Protein AF-A0A963W676-F1 (afdb_monomer)

pLDDT: mean 83.54, std 17.74, range [43.38, 98.62]

Nearest PDB structures (foldseek):
  6xb3-assembly3_E  TM=6.301E-01  e=2.350E+00  Autographa californica nucleopolyhedrovirus
  6pc1-assembly2_D  TM=2.448E-01  e=3.745E-01  Helicobacter pylori G27
  8qx8-assembly1_A  TM=2.445E-01  e=2.979E+00  Saccharomyces cerevisiae

Structure (mmCIF, N/CA/C/O backbone):
data_AF-A0A963W676-F1
#
_entry.id   AF-A0A963W676-F1
#
loop_
_atom_site.group_PDB
_atom_site.id
_atom_site.type_symbol
_atom_site.label_atom_id
_atom_site.label_alt_id
_atom_site.label_comp_id
_atom_site.label_asym_id
_atom_site.label_entity_id
_atom_site.label_seq_id
_atom_site.pdbx_PDB_ins_code
_atom_site.Cartn_x
_atom_site.Cartn_y
_atom_site.Cartn_z
_atom_site.occupancy
_atom_site.B_iso_or_equiv
_atom_site.auth_seq_id
_atom_site.auth_comp_id
_atom_site.auth_asym_id
_atom_site.auth_atom_id
_atom_site.pdbx_PDB_model_num
ATOM 1 N N . MET A 1 1 ? -57.655 22.388 -29.742 1.00 47.22 1 MET A N 1
ATOM 2 C CA . MET A 1 1 ? -57.077 21.557 -28.665 1.00 47.22 1 MET A CA 1
ATOM 3 C C . MET A 1 1 ? -55.853 22.290 -28.129 1.00 47.22 1 MET A C 1
ATOM 5 O O . MET A 1 1 ? -54.909 22.474 -28.882 1.00 47.22 1 MET A O 1
ATOM 9 N N . ARG A 1 2 ? -55.922 22.846 -26.911 1.00 43.38 2 ARG A N 1
ATOM 10 C CA . ARG A 1 2 ? -54.829 23.612 -26.283 1.00 43.38 2 ARG A CA 1
ATOM 11 C C . ARG A 1 2 ? -54.096 22.688 -25.309 1.00 43.38 2 ARG A C 1
ATOM 13 O O . ARG A 1 2 ? -54.709 22.227 -24.353 1.00 43.38 2 ARG A O 1
ATOM 20 N N . GLY A 1 3 ? -52.830 22.389 -25.597 1.00 46.56 3 GLY A N 1
ATOM 21 C CA . GLY A 1 3 ? -51.960 21.581 -24.743 1.00 46.56 3 GLY A CA 1
ATOM 22 C C . GLY A 1 3 ? -51.426 22.408 -23.577 1.00 46.56 3 GLY A C 1
ATOM 23 O O . GLY A 1 3 ? -50.815 23.455 -23.787 1.00 46.56 3 GLY A O 1
ATOM 24 N N . SER A 1 4 ? -51.706 21.946 -22.363 1.00 53.09 4 SER A N 1
ATOM 25 C CA . SER A 1 4 ? -51.153 22.467 -21.116 1.00 53.09 4 SER A CA 1
ATOM 26 C C . SER A 1 4 ? -49.757 21.875 -20.914 1.00 53.09 4 SER A C 1
ATOM 28 O O . SER A 1 4 ? -49.603 20.656 -20.916 1.00 53.09 4 SER A O 1
ATOM 30 N N . TRP A 1 5 ? -48.746 22.732 -20.773 1.00 56.47 5 TRP A N 1
ATOM 31 C CA . TRP A 1 5 ? -47.390 22.345 -20.388 1.00 56.47 5 TRP A CA 1
ATOM 32 C C . TRP A 1 5 ? -47.241 22.610 -18.890 1.00 56.47 5 TRP A C 1
ATOM 34 O O . TRP A 1 5 ? -47.119 23.759 -18.469 1.00 56.47 5 TRP A O 1
ATOM 44 N N . ALA A 1 6 ? -47.299 21.553 -18.083 1.00 54.91 6 ALA A N 1
ATOM 45 C CA . ALA A 1 6 ? -46.973 21.621 -16.666 1.00 54.91 6 ALA A CA 1
ATOM 46 C C . ALA A 1 6 ? -45.450 21.506 -16.507 1.00 54.91 6 ALA A C 1
ATOM 48 O O . ALA A 1 6 ? -44.869 20.446 -16.733 1.00 54.91 6 ALA A O 1
ATOM 49 N N . LEU A 1 7 ? -44.805 22.616 -16.150 1.00 56.31 7 LEU A N 1
ATOM 50 C CA . LEU A 1 7 ? -43.418 22.643 -15.693 1.00 56.31 7 LEU A CA 1
ATOM 51 C C . LEU A 1 7 ? -43.371 22.045 -14.282 1.00 56.31 7 LEU A C 1
ATOM 53 O O . LEU A 1 7 ? -43.906 22.629 -13.341 1.00 56.31 7 LEU A O 1
ATOM 57 N N . GLY A 1 8 ? -42.760 20.867 -14.151 1.00 46.84 8 GLY A N 1
ATOM 58 C CA . GLY A 1 8 ? -42.470 20.253 -12.859 1.00 46.84 8 GLY A CA 1
ATOM 59 C C . GLY A 1 8 ? -41.421 21.073 -12.114 1.00 46.84 8 GLY A C 1
ATOM 60 O O . GLY A 1 8 ? -40.304 21.243 -12.600 1.00 46.84 8 GLY A O 1
ATOM 61 N N . ALA A 1 9 ? -41.792 21.599 -10.949 1.00 52.62 9 ALA A N 1
ATOM 62 C CA . ALA A 1 9 ? -40.851 22.193 -10.013 1.00 52.62 9 ALA A CA 1
ATOM 63 C C . ALA A 1 9 ? -39.937 21.084 -9.471 1.00 52.62 9 ALA A C 1
ATOM 65 O O . ALA A 1 9 ? -40.415 20.085 -8.938 1.00 52.62 9 ALA A O 1
ATOM 66 N N . ALA A 1 10 ? -38.627 21.239 -9.653 1.00 55.34 10 ALA A N 1
ATOM 67 C CA . ALA A 1 10 ? -37.641 20.353 -9.058 1.00 55.34 10 ALA A CA 1
ATOM 68 C C . ALA A 1 10 ? -37.556 20.646 -7.553 1.00 55.34 10 ALA A C 1
ATOM 70 O O . ALA A 1 10 ? -37.122 21.728 -7.153 1.00 55.34 10 ALA A O 1
ATOM 71 N N . ASP A 1 11 ? -37.971 19.680 -6.734 1.00 47.91 11 ASP A N 1
ATOM 72 C CA . ASP A 1 11 ? -37.743 19.671 -5.290 1.00 47.91 11 ASP A CA 1
ATOM 73 C C . ASP A 1 11 ? -36.241 19.509 -5.018 1.00 47.91 11 ASP A C 1
ATOM 75 O O . ASP A 1 11 ? -35.702 18.405 -4.914 1.00 47.91 11 ASP A O 1
ATOM 79 N N . PHE A 1 12 ? -35.529 20.630 -4.924 1.00 54.03 12 PHE A N 1
ATOM 80 C CA . PHE A 1 12 ? -34.170 20.640 -4.400 1.00 54.03 12 PHE A CA 1
ATOM 81 C C . PHE A 1 12 ? -34.236 20.489 -2.882 1.00 54.03 12 PHE A C 1
ATOM 83 O O . PHE A 1 12 ? -34.622 21.412 -2.164 1.00 54.03 12 PHE A O 1
ATOM 90 N N . SER A 1 13 ? -33.863 19.308 -2.384 1.00 60.88 13 SER A N 1
ATOM 91 C CA . SER A 1 13 ? -33.792 19.063 -0.946 1.00 60.88 13 SER A CA 1
ATOM 92 C C . SER A 1 13 ? -32.826 20.053 -0.278 1.00 60.88 13 SER A C 1
ATOM 94 O O . SER A 1 13 ? -31.728 20.313 -0.779 1.00 60.88 13 SER A O 1
ATOM 96 N N . LEU A 1 14 ? -33.209 20.567 0.893 1.00 60.53 14 LEU A N 1
ATOM 97 C CA . LEU A 1 14 ? -32.3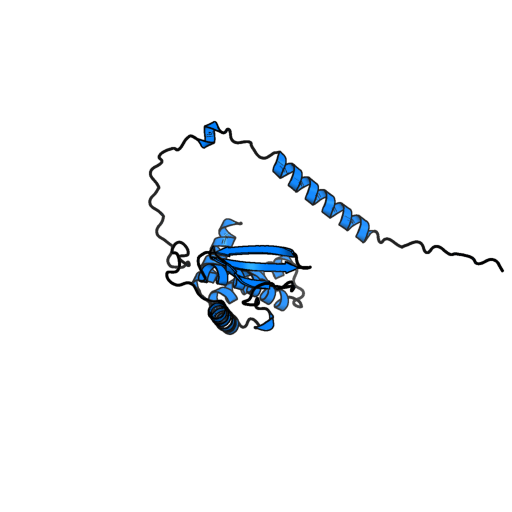68 21.422 1.745 1.00 60.53 14 LEU A CA 1
ATOM 98 C C . LEU A 1 14 ? -30.972 20.822 2.012 1.00 60.53 14 LEU A C 1
ATOM 100 O O . LEU A 1 14 ? -30.011 21.568 2.196 1.00 60.53 14 LEU A O 1
ATOM 104 N N . GLY A 1 15 ? -30.839 19.491 1.967 1.00 53.28 15 GLY A N 1
ATOM 105 C CA . GLY A 1 15 ? -29.562 18.793 2.126 1.00 53.28 15 GLY A CA 1
ATOM 106 C C . GLY A 1 15 ? -28.553 19.093 1.013 1.00 53.28 15 GLY A C 1
ATOM 107 O O . GLY A 1 15 ? -27.363 19.238 1.284 1.00 53.28 15 GLY A O 1
ATOM 108 N N . THR A 1 16 ? -29.010 19.270 -0.230 1.00 60.84 16 THR A N 1
ATOM 109 C CA . THR A 1 16 ? -28.127 19.559 -1.372 1.00 60.84 16 THR A CA 1
ATOM 110 C C . THR A 1 16 ? -27.550 20.974 -1.292 1.00 60.84 16 THR A C 1
ATOM 112 O O . THR A 1 16 ? -26.377 21.186 -1.591 1.00 60.84 16 THR A O 1
ATOM 115 N N . ILE A 1 17 ? -28.346 21.939 -0.822 1.00 61.69 17 ILE A N 1
ATOM 116 C CA . ILE A 1 17 ? -27.912 23.335 -0.654 1.00 61.69 17 ILE A CA 1
ATOM 117 C C . ILE A 1 17 ? -26.858 23.444 0.461 1.00 61.69 17 ILE A C 1
ATOM 119 O O . ILE A 1 17 ? -25.852 24.135 0.298 1.00 61.69 17 ILE A O 1
ATOM 123 N N . LEU A 1 18 ? -27.041 22.710 1.564 1.00 61.06 18 LEU A N 1
ATOM 124 C CA . LEU A 1 18 ? -26.088 22.672 2.679 1.00 61.06 18 LEU A CA 1
ATOM 125 C C . LEU A 1 18 ? -24.737 22.052 2.288 1.00 61.06 18 LEU A C 1
ATOM 127 O O . LEU A 1 18 ? -23.693 22.564 2.692 1.00 61.06 18 LEU A O 1
ATOM 131 N N . MET A 1 19 ? -24.737 21.005 1.459 1.00 56.28 19 MET A N 1
ATOM 132 C CA . MET A 1 19 ? -23.497 20.355 1.021 1.00 56.28 19 MET A CA 1
ATOM 133 C C . MET A 1 19 ? -22.654 21.259 0.104 1.00 56.28 19 MET A C 1
ATOM 135 O O . MET A 1 19 ? -21.436 21.335 0.260 1.00 56.28 19 MET A O 1
ATOM 139 N N . VAL A 1 20 ? -23.291 21.999 -0.813 1.00 61.38 20 VAL A N 1
ATOM 140 C CA . VAL A 1 20 ? -22.590 22.935 -1.714 1.00 61.38 20 VAL A CA 1
ATOM 141 C C . VAL A 1 20 ? -21.979 24.107 -0.938 1.00 61.38 20 VAL A C 1
ATOM 143 O O . VAL A 1 20 ? -20.856 24.521 -1.229 1.00 61.38 20 VAL A O 1
ATOM 146 N N . ALA A 1 21 ? -22.671 24.608 0.090 1.00 58.81 21 ALA A N 1
ATOM 147 C CA . ALA A 1 21 ? -22.154 25.681 0.937 1.00 58.81 21 ALA A CA 1
ATOM 148 C C . ALA A 1 21 ? -20.902 25.263 1.734 1.00 58.81 21 ALA A C 1
ATOM 150 O O . ALA A 1 21 ? -19.993 26.076 1.893 1.00 58.81 21 ALA A O 1
ATOM 151 N N . LEU A 1 22 ? -20.823 24.003 2.184 1.00 59.81 22 LEU A N 1
ATOM 152 C CA . LEU A 1 22 ? -19.680 23.475 2.943 1.00 59.81 22 LEU A CA 1
ATOM 153 C C . LEU A 1 22 ? -18.410 23.332 2.080 1.00 59.81 22 LEU A C 1
ATOM 155 O O . LEU A 1 22 ? -17.302 23.616 2.534 1.00 59.81 22 LEU A O 1
ATOM 159 N N . ILE A 1 23 ? -18.560 22.927 0.815 1.00 59.47 23 ILE A N 1
ATOM 160 C CA . ILE A 1 23 ? -17.429 22.770 -0.116 1.00 59.47 23 ILE A CA 1
ATOM 161 C C . ILE A 1 23 ? -16.816 24.138 -0.462 1.00 59.47 23 ILE A C 1
ATOM 163 O O . ILE A 1 23 ? -15.592 24.278 -0.530 1.00 59.47 23 ILE A O 1
ATOM 167 N N . ALA A 1 24 ? -17.647 25.172 -0.624 1.00 63.06 24 ALA A N 1
ATOM 168 C CA . ALA A 1 24 ? -17.177 26.518 -0.947 1.00 63.06 24 ALA A CA 1
ATOM 169 C C . ALA A 1 24 ? -16.352 27.158 0.189 1.00 63.06 24 ALA A C 1
ATOM 171 O O . ALA A 1 24 ? -15.349 27.826 -0.077 1.00 63.06 24 ALA A O 1
ATOM 172 N N . THR A 1 25 ? -16.724 26.937 1.454 1.00 62.16 25 THR A N 1
ATOM 173 C CA . THR A 1 25 ? -15.992 27.480 2.612 1.00 62.16 25 THR A CA 1
ATOM 174 C C . THR A 1 25 ? -14.652 26.788 2.844 1.00 62.16 25 THR A C 1
ATOM 176 O O . THR A 1 25 ? -13.671 27.476 3.131 1.00 62.16 25 THR A O 1
ATOM 179 N N . LEU A 1 26 ? -14.563 25.469 2.648 1.00 63.34 26 LEU A N 1
ATOM 180 C CA . LEU A 1 26 ? -13.288 24.744 2.748 1.00 63.34 26 LEU A CA 1
ATOM 181 C C . LEU A 1 26 ? -12.298 25.169 1.649 1.00 63.34 26 LEU A C 1
ATOM 183 O O . LEU A 1 26 ? -11.119 25.390 1.933 1.00 63.34 26 LEU A O 1
ATOM 187 N N . GLY A 1 27 ? -12.779 25.387 0.420 1.00 61.25 27 GLY A N 1
ATOM 188 C CA . GLY A 1 27 ? -11.951 25.895 -0.679 1.00 61.25 27 GLY A CA 1
ATOM 189 C C . GLY A 1 27 ? -11.403 27.306 -0.424 1.00 61.25 27 GLY A C 1
ATOM 190 O O . GLY A 1 27 ? -10.225 27.573 -0.669 1.00 61.25 27 GLY A O 1
ATOM 191 N N . ALA A 1 28 ? -12.224 28.210 0.122 1.00 65.56 28 ALA A N 1
ATOM 192 C CA . ALA A 1 28 ? -11.799 29.577 0.433 1.00 65.56 28 ALA A CA 1
ATOM 193 C C . ALA A 1 28 ? -10.740 29.633 1.551 1.00 65.56 28 ALA A C 1
ATOM 195 O O . ALA A 1 28 ? -9.821 30.454 1.485 1.00 65.56 28 ALA A O 1
ATOM 196 N N . LEU A 1 29 ? -10.829 28.742 2.545 1.00 62.59 29 LEU A N 1
ATOM 197 C CA . LEU A 1 29 ? -9.868 28.675 3.648 1.00 62.59 29 LEU A CA 1
ATOM 198 C C . LEU A 1 29 ? -8.486 28.185 3.175 1.00 62.59 29 LEU A C 1
ATOM 200 O O . LEU A 1 29 ? -7.470 28.777 3.541 1.00 62.59 29 LEU A O 1
ATOM 204 N N . ALA A 1 30 ? -8.445 27.174 2.299 1.00 61.66 30 ALA A N 1
ATOM 205 C CA . ALA A 1 30 ? -7.202 26.668 1.711 1.00 61.66 30 ALA A CA 1
ATOM 206 C C . ALA A 1 30 ? -6.501 27.728 0.840 1.00 61.66 30 ALA A C 1
ATOM 208 O O . ALA A 1 30 ? -5.295 27.943 0.960 1.00 61.66 30 ALA A O 1
ATOM 209 N N . ILE A 1 31 ? -7.262 28.462 0.017 1.00 66.12 31 ILE A N 1
ATOM 210 C CA . ILE A 1 31 ? -6.717 29.539 -0.827 1.00 66.12 31 ILE A CA 1
ATOM 211 C C . ILE A 1 31 ? -6.189 30.700 0.023 1.00 66.12 31 ILE A C 1
ATOM 213 O O . ILE A 1 31 ? -5.159 31.286 -0.316 1.00 66.12 31 ILE A O 1
ATOM 217 N N . HIS A 1 32 ? -6.866 31.042 1.124 1.00 66.56 32 HIS A N 1
ATOM 218 C CA . HIS A 1 32 ? -6.389 32.086 2.026 1.00 66.56 32 HIS A CA 1
ATOM 219 C C . HIS A 1 32 ? -5.064 31.687 2.686 1.00 66.56 32 HIS A C 1
ATOM 221 O O . HIS A 1 32 ? -4.125 32.478 2.647 1.00 66.56 32 HIS A O 1
ATOM 227 N N . TRP A 1 33 ? -4.951 30.454 3.189 1.00 63.72 33 TRP A N 1
ATOM 228 C CA . TRP A 1 33 ? -3.740 29.953 3.849 1.00 63.72 33 TRP A CA 1
ATOM 229 C C . TRP A 1 33 ? -2.525 29.890 2.906 1.00 63.72 33 TRP A C 1
ATOM 231 O O . TRP A 1 33 ? -1.426 30.293 3.282 1.00 63.72 33 TRP A O 1
ATOM 241 N N . LEU A 1 34 ? -2.728 29.514 1.635 1.00 58.66 34 LEU A N 1
ATOM 242 C CA . LEU A 1 34 ? -1.678 29.585 0.606 1.00 58.66 34 LEU A CA 1
ATOM 243 C C . LEU A 1 34 ? -1.202 31.018 0.312 1.00 58.66 34 LEU A C 1
ATOM 245 O O . LEU A 1 34 ? -0.078 31.213 -0.151 1.00 58.66 34 LEU A O 1
ATOM 249 N N . ARG A 1 35 ? -2.039 32.033 0.556 1.00 65.19 35 ARG A N 1
ATOM 250 C CA . ARG A 1 35 ? -1.725 33.438 0.257 1.00 65.19 35 ARG A CA 1
ATOM 251 C C . ARG A 1 35 ? -1.100 34.193 1.428 1.00 65.19 35 ARG A C 1
ATOM 253 O O . ARG A 1 35 ? -0.389 35.166 1.181 1.00 65.19 35 ARG A O 1
ATOM 260 N N . SER A 1 36 ? -1.372 33.777 2.663 1.00 64.00 36 SER A N 1
ATOM 261 C CA . SER A 1 36 ? -0.905 34.435 3.893 1.00 64.00 36 SER A CA 1
ATOM 262 C C . SER A 1 36 ? 0.277 33.738 4.575 1.00 64.00 36 SER A C 1
ATOM 264 O O . SER A 1 36 ? 0.727 34.198 5.625 1.00 64.00 36 SER A O 1
ATOM 266 N N . GLY A 1 37 ? 0.837 32.688 3.967 1.00 49.09 37 GLY A N 1
ATOM 267 C CA . GLY A 1 37 ? 2.080 32.076 4.430 1.00 49.09 37 GLY A CA 1
ATOM 268 C C . GLY A 1 37 ? 3.241 33.090 4.516 1.00 49.09 37 GLY A C 1
ATOM 269 O O . GLY A 1 37 ? 3.366 33.966 3.652 1.00 49.09 37 GLY A O 1
ATOM 270 N N . PRO A 1 38 ? 4.102 33.000 5.547 1.00 53.88 38 PRO A N 1
ATOM 271 C CA . PRO A 1 38 ? 5.200 33.937 5.754 1.00 53.88 38 PRO A CA 1
ATOM 272 C C . PRO A 1 38 ? 6.184 33.884 4.579 1.00 53.88 38 PRO A C 1
ATOM 274 O O . PRO A 1 38 ? 6.822 32.863 4.322 1.00 53.88 38 PRO A O 1
ATOM 277 N N . ARG A 1 39 ? 6.329 35.007 3.866 1.00 53.12 39 ARG A N 1
ATOM 278 C CA . ARG A 1 39 ? 7.384 35.189 2.863 1.00 53.12 39 ARG A CA 1
ATOM 279 C C . ARG A 1 39 ? 8.726 35.252 3.589 1.00 53.12 39 ARG A C 1
ATOM 281 O O . ARG A 1 39 ? 9.101 36.311 4.085 1.00 53.12 39 ARG A O 1
ATOM 288 N N . ARG A 1 40 ? 9.439 34.125 3.677 1.00 52.50 40 ARG A N 1
ATOM 289 C CA . ARG A 1 40 ? 10.852 34.133 4.082 1.00 52.50 40 ARG A CA 1
ATOM 290 C C . ARG A 1 40 ? 11.620 35.037 3.115 1.00 52.50 40 ARG A C 1
ATOM 292 O O . ARG A 1 40 ? 11.455 34.916 1.901 1.00 52.50 40 ARG A O 1
ATOM 299 N N . SER A 1 41 ? 12.402 35.970 3.657 1.00 57.28 41 SER A N 1
ATOM 300 C CA . SER A 1 41 ? 13.279 36.822 2.853 1.00 57.28 41 SER A CA 1
ATOM 301 C C . SER A 1 41 ? 14.269 35.946 2.085 1.00 57.28 41 SER A C 1
ATOM 303 O O . SER A 1 41 ? 14.785 34.967 2.622 1.00 57.28 41 SER A O 1
ATOM 305 N N . VAL A 1 42 ? 14.558 36.307 0.835 1.00 57.41 42 VAL A N 1
ATOM 306 C CA . VAL A 1 42 ? 15.576 35.634 0.009 1.00 57.41 42 VAL A CA 1
ATOM 307 C C . VAL A 1 42 ? 16.957 35.692 0.682 1.00 57.41 42 VAL A C 1
ATOM 309 O O . VAL A 1 42 ? 17.766 34.786 0.499 1.00 57.41 42 VAL A O 1
ATOM 312 N N . GLU A 1 43 ? 17.206 36.698 1.526 1.00 55.03 43 GLU A N 1
ATOM 313 C CA . GLU A 1 43 ? 18.446 36.834 2.303 1.00 55.03 43 GLU A CA 1
ATOM 314 C C . GLU A 1 43 ? 18.556 35.820 3.453 1.00 55.03 43 GLU A C 1
ATOM 316 O O . GLU A 1 43 ? 19.656 35.350 3.735 1.00 55.03 43 GLU A O 1
ATOM 321 N N . ASP A 1 44 ? 17.435 35.387 4.041 1.00 56.66 44 ASP A N 1
ATOM 322 C CA . ASP A 1 44 ? 17.412 34.288 5.024 1.00 56.66 44 ASP A CA 1
ATOM 323 C C . ASP A 1 44 ? 17.667 32.926 4.360 1.00 56.66 44 ASP A C 1
ATOM 325 O O . ASP A 1 44 ? 18.109 31.978 5.002 1.00 56.66 44 ASP A O 1
ATOM 329 N N . MET A 1 45 ? 17.423 32.822 3.051 1.00 53.53 45 MET A N 1
ATOM 330 C CA . MET A 1 45 ? 17.617 31.591 2.284 1.00 53.53 45 MET A CA 1
ATOM 331 C C . MET A 1 45 ? 19.079 31.373 1.853 1.00 53.53 45 MET A C 1
ATOM 333 O O . MET A 1 45 ? 19.439 30.261 1.477 1.00 53.53 45 MET A O 1
ATOM 337 N N . MET A 1 46 ? 19.926 32.411 1.913 1.00 52.88 46 MET A N 1
ATOM 338 C CA . MET A 1 46 ? 21.346 32.349 1.523 1.00 52.88 46 MET A CA 1
ATOM 339 C C . MET A 1 46 ? 22.326 32.240 2.699 1.00 52.88 46 MET A C 1
ATOM 341 O O . MET A 1 46 ? 23.527 32.073 2.477 1.00 52.88 46 MET A O 1
ATOM 345 N N . ARG A 1 47 ? 21.847 32.268 3.948 1.00 58.16 47 ARG A N 1
ATOM 346 C CA . ARG A 1 47 ? 22.679 31.960 5.115 1.00 58.16 47 ARG A CA 1
ATOM 347 C C . ARG A 1 47 ? 22.806 30.442 5.253 1.00 58.16 47 ARG A C 1
ATOM 349 O O . ARG A 1 47 ? 22.082 29.801 6.005 1.00 58.16 47 ARG A O 1
ATOM 356 N N . ILE A 1 48 ? 23.715 29.853 4.477 1.00 55.00 48 ILE A N 1
ATOM 357 C CA . ILE A 1 48 ? 24.176 28.482 4.708 1.00 55.00 48 ILE A CA 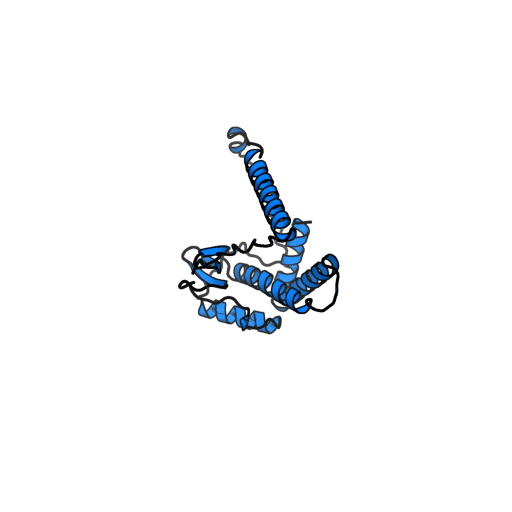1
ATOM 358 C C . ILE A 1 48 ? 25.044 28.546 5.961 1.00 55.00 48 ILE A C 1
ATOM 360 O O . ILE A 1 48 ? 26.247 28.782 5.872 1.00 55.00 48 ILE A O 1
ATOM 364 N N . ASP A 1 49 ? 24.431 28.404 7.135 1.00 55.50 49 ASP A N 1
ATOM 365 C CA . ASP A 1 49 ? 25.185 28.093 8.342 1.00 55.50 49 ASP A CA 1
ATOM 366 C C . ASP A 1 49 ? 25.896 26.754 8.092 1.00 55.50 49 ASP A C 1
ATOM 368 O O . ASP A 1 49 ? 25.223 25.742 7.864 1.00 55.50 49 ASP A O 1
ATOM 372 N N . PRO A 1 50 ? 27.241 26.692 8.123 1.00 54.31 50 PRO A N 1
ATOM 373 C CA . PRO A 1 50 ? 27.969 25.434 8.126 1.00 54.31 50 PRO A CA 1
ATOM 374 C C . PRO A 1 50 ? 27.844 24.822 9.526 1.00 54.31 50 PRO A C 1
ATOM 376 O O . PRO A 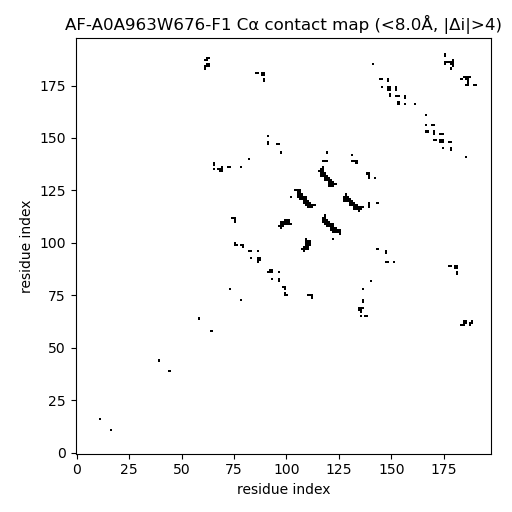1 50 ? 28.828 24.628 10.238 1.00 54.31 50 PRO A O 1
ATOM 379 N N . HIS A 1 51 ? 26.613 24.564 9.965 1.00 52.03 51 HIS A N 1
ATOM 380 C CA . HIS A 1 51 ? 26.382 23.720 11.114 1.00 52.03 51 HIS A CA 1
ATOM 381 C C . HIS A 1 51 ? 26.856 22.331 10.715 1.00 52.03 51 HIS A C 1
ATOM 383 O O . HIS A 1 51 ? 26.264 21.680 9.855 1.00 52.03 51 HIS A O 1
ATOM 389 N N . ALA A 1 52 ? 27.985 21.938 11.310 1.00 52.19 52 ALA A N 1
ATOM 390 C CA . ALA A 1 52 ? 28.504 20.585 11.312 1.00 52.19 52 ALA A CA 1
ATOM 391 C C . ALA A 1 52 ? 27.322 19.619 11.349 1.00 52.19 52 ALA A C 1
ATOM 393 O O . ALA A 1 52 ? 26.559 19.633 12.317 1.00 52.19 52 ALA A O 1
ATOM 394 N N . ALA A 1 53 ? 27.133 18.871 10.257 1.00 57.62 53 ALA A N 1
ATOM 395 C CA . ALA A 1 53 ? 26.068 17.893 10.151 1.00 57.62 53 ALA A CA 1
ATOM 396 C C . ALA A 1 53 ? 26.143 17.030 11.408 1.00 57.62 53 ALA A C 1
ATOM 398 O O . ALA A 1 53 ? 27.143 16.338 11.625 1.00 57.62 53 ALA A O 1
ATOM 399 N N . ALA A 1 54 ? 25.137 17.157 12.278 1.00 57.81 54 ALA A N 1
ATOM 400 C CA . ALA A 1 54 ? 25.030 16.292 13.435 1.00 57.81 54 ALA A CA 1
ATOM 401 C C . ALA A 1 54 ? 25.154 14.856 12.908 1.00 57.81 54 ALA A C 1
ATOM 403 O O . ALA A 1 54 ? 24.561 14.561 11.862 1.00 57.81 54 ALA A O 1
ATOM 404 N N . PRO A 1 55 ? 25.972 13.999 13.545 1.00 57.00 55 PRO A N 1
ATOM 405 C CA . PRO A 1 55 ? 26.150 12.636 13.073 1.00 57.00 55 PRO A CA 1
ATOM 406 C C . PRO A 1 55 ? 24.764 12.030 12.886 1.00 57.00 55 PRO A C 1
ATOM 408 O O . PRO A 1 55 ? 23.947 12.088 13.809 1.00 57.00 55 PRO A O 1
ATOM 411 N N . ALA A 1 56 ? 24.483 11.549 11.670 1.00 60.34 56 ALA A N 1
ATOM 412 C CA . ALA A 1 56 ? 23.201 10.948 11.343 1.00 60.34 56 ALA A CA 1
ATOM 413 C C . ALA A 1 56 ? 22.885 9.931 12.441 1.00 60.34 56 ALA A C 1
ATOM 415 O O . ALA A 1 56 ? 23.698 9.038 12.702 1.00 60.34 56 ALA A O 1
ATOM 416 N N . ALA A 1 57 ? 21.769 10.134 13.148 1.00 61.06 57 ALA A N 1
ATOM 417 C CA . ALA A 1 57 ? 21.333 9.206 14.177 1.00 61.06 57 ALA A CA 1
ATOM 418 C C . ALA A 1 57 ? 21.371 7.795 13.578 1.00 61.06 57 ALA A C 1
ATOM 420 O O . ALA A 1 57 ? 20.943 7.606 12.436 1.00 61.06 57 ALA A O 1
ATOM 421 N N . ALA A 1 58 ? 21.957 6.841 14.306 1.00 67.94 58 ALA A N 1
ATOM 422 C CA . ALA A 1 58 ? 22.087 5.474 13.822 1.00 67.94 58 ALA A CA 1
ATOM 423 C C . ALA A 1 58 ? 20.719 4.978 13.332 1.00 67.94 58 ALA A C 1
ATOM 425 O O . ALA A 1 58 ? 19.717 5.156 14.029 1.00 67.94 58 ALA A O 1
ATOM 426 N N . ALA A 1 59 ? 20.680 4.413 12.122 1.00 74.12 59 ALA A N 1
ATOM 427 C CA . ALA A 1 59 ? 19.444 3.921 11.531 1.00 74.12 59 ALA A CA 1
ATOM 428 C C . ALA A 1 59 ? 18.798 2.896 12.476 1.00 74.12 59 ALA A C 1
ATOM 430 O O . ALA A 1 59 ? 19.457 1.955 12.918 1.00 74.12 59 ALA A O 1
ATOM 431 N N . ASP A 1 60 ? 17.525 3.106 12.807 1.00 81.44 60 ASP A N 1
ATOM 432 C CA . ASP A 1 60 ? 16.745 2.186 13.632 1.00 81.44 60 ASP A CA 1
ATOM 433 C C . ASP A 1 60 ? 16.580 0.856 12.873 1.00 81.44 60 ASP A C 1
ATOM 435 O O . ASP A 1 60 ? 15.900 0.833 11.843 1.00 81.44 60 ASP A O 1
ATOM 439 N N . PRO A 1 61 ? 17.176 -0.258 13.345 1.00 83.50 61 PRO A N 1
ATOM 440 C CA . PRO A 1 61 ? 17.151 -1.529 12.623 1.00 83.50 61 PRO A CA 1
ATOM 441 C C . PRO A 1 61 ? 15.748 -2.145 12.553 1.00 83.50 61 PRO A C 1
ATOM 443 O O . PRO A 1 61 ? 15.534 -3.090 11.796 1.00 83.50 61 PRO A O 1
ATOM 446 N N . SER A 1 62 ? 14.790 -1.636 13.336 1.00 86.69 62 SER A N 1
ATOM 447 C CA . SER A 1 62 ? 13.395 -2.068 13.265 1.00 86.69 62 SER A CA 1
ATOM 448 C C . SER A 1 62 ? 12.639 -1.475 12.073 1.00 86.69 62 SER A C 1
ATOM 450 O O . SER A 1 62 ? 11.506 -1.880 11.824 1.00 86.69 62 SER A O 1
ATOM 452 N N . ARG A 1 63 ? 13.246 -0.551 11.316 1.00 86.44 63 ARG A N 1
ATOM 453 C CA . ARG A 1 63 ? 12.625 0.115 10.166 1.00 86.44 63 ARG A CA 1
ATOM 454 C C . ARG A 1 63 ? 13.292 -0.282 8.850 1.00 86.44 63 ARG A C 1
ATOM 456 O O . ARG A 1 63 ? 14.455 -0.689 8.840 1.00 86.44 63 ARG A O 1
ATOM 463 N N . PRO A 1 64 ? 12.578 -0.172 7.720 1.00 86.75 64 PRO A N 1
ATOM 464 C CA . PRO A 1 64 ? 13.194 -0.347 6.416 1.00 86.75 64 PRO A CA 1
ATOM 465 C C . PRO A 1 64 ? 14.239 0.747 6.162 1.00 86.75 64 PRO A C 1
ATOM 467 O O . PRO A 1 64 ? 13.978 1.930 6.385 1.00 86.75 64 PRO A O 1
ATOM 470 N N . ASP A 1 65 ? 15.411 0.364 5.657 1.00 89.06 65 ASP A N 1
ATOM 471 C CA . ASP A 1 65 ? 16.399 1.323 5.164 1.00 89.06 65 ASP A CA 1
ATOM 472 C C . ASP A 1 65 ? 16.117 1.644 3.690 1.00 89.06 65 ASP A C 1
ATOM 474 O O . ASP A 1 65 ? 16.633 0.995 2.782 1.00 89.06 65 ASP A O 1
ATOM 478 N N . TRP A 1 66 ? 15.276 2.651 3.450 1.00 91.06 66 TRP A N 1
ATOM 479 C CA . TRP A 1 66 ? 14.984 3.155 2.101 1.00 91.06 66 TRP A CA 1
ATOM 480 C C . TRP A 1 66 ? 15.974 4.225 1.621 1.00 91.06 66 TRP A C 1
ATOM 482 O O . TRP A 1 66 ? 15.775 4.817 0.560 1.00 91.06 66 TRP A O 1
ATOM 492 N N . SER A 1 67 ? 17.033 4.509 2.388 1.00 84.88 67 SER A N 1
ATOM 493 C CA . SER A 1 67 ? 18.069 5.459 1.961 1.00 84.88 67 SER A CA 1
ATOM 494 C C . SER A 1 67 ? 18.969 4.873 0.869 1.00 84.88 67 SER A C 1
ATOM 496 O O . SER A 1 67 ? 19.565 5.609 0.078 1.00 84.88 67 SER A O 1
ATOM 498 N N . GLN A 1 68 ? 19.037 3.542 0.796 1.00 79.44 68 GLN A N 1
ATOM 499 C CA . GLN A 1 68 ? 19.817 2.825 -0.196 1.00 79.44 68 GLN A CA 1
ATOM 500 C C . GLN A 1 68 ? 18.981 2.580 -1.448 1.00 79.44 68 GLN A C 1
ATOM 502 O O . GLN A 1 68 ? 17.906 1.986 -1.398 1.00 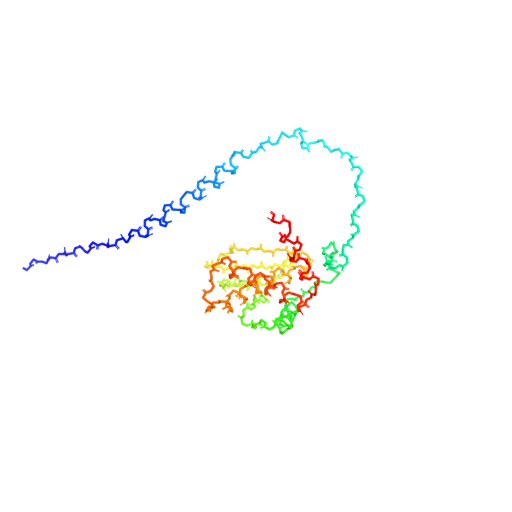79.44 68 GLN A O 1
ATOM 507 N N . ARG A 1 69 ? 19.497 3.024 -2.598 1.00 75.38 69 ARG A N 1
ATOM 508 C CA . ARG A 1 69 ? 18.912 2.654 -3.889 1.00 75.38 69 ARG A CA 1
ATOM 509 C C . ARG A 1 69 ? 19.045 1.153 -4.097 1.00 75.38 69 ARG A C 1
ATOM 511 O O . ARG A 1 69 ? 20.098 0.579 -3.819 1.00 75.38 69 ARG A O 1
ATOM 518 N N . GLU A 1 70 ? 18.002 0.545 -4.650 1.00 77.50 70 GLU A N 1
ATOM 519 C CA . GLU A 1 70 ? 18.063 -0.854 -5.051 1.00 77.50 70 GLU A CA 1
ATOM 520 C C . GLU A 1 70 ? 19.123 -1.050 -6.148 1.00 77.50 70 GLU A C 1
ATOM 522 O O . GLU A 1 70 ? 19.140 -0.303 -7.131 1.00 77.50 70 GLU A O 1
ATOM 527 N N . PRO A 1 71 ? 20.014 -2.048 -6.008 1.00 66.38 71 PRO A N 1
ATOM 528 C CA . PRO A 1 71 ? 21.053 -2.316 -6.999 1.00 66.38 71 PRO A CA 1
ATOM 529 C C . PRO A 1 71 ? 20.484 -2.921 -8.289 1.00 66.38 71 PRO A C 1
ATOM 531 O O . PRO A 1 71 ? 21.100 -2.807 -9.347 1.00 66.38 71 PRO A O 1
ATOM 534 N N . VAL A 1 72 ? 19.318 -3.566 -8.203 1.00 81.44 72 VAL A N 1
ATOM 535 C CA . VAL A 1 72 ? 18.606 -4.189 -9.319 1.00 81.44 72 VAL A CA 1
ATOM 536 C C . VAL A 1 72 ? 17.169 -3.705 -9.277 1.00 81.44 72 VAL A C 1
ATOM 538 O O . VAL A 1 72 ? 16.509 -3.824 -8.249 1.00 81.44 72 VAL A O 1
ATOM 541 N N . SER A 1 73 ? 16.693 -3.161 -10.391 1.00 86.38 73 SER A N 1
ATOM 542 C CA . SER A 1 73 ? 15.295 -2.774 -10.520 1.00 86.38 73 SER A CA 1
ATOM 543 C C . SER A 1 73 ? 14.430 -3.976 -10.882 1.00 86.38 73 SER A C 1
ATOM 545 O O . SER A 1 73 ? 14.831 -4.814 -11.690 1.00 86.38 73 SER A O 1
ATOM 547 N N . TYR A 1 74 ? 13.233 -4.033 -10.312 1.00 90.31 74 TYR A N 1
ATOM 548 C CA . TYR A 1 74 ? 12.250 -5.064 -10.602 1.00 90.31 74 TYR A CA 1
ATOM 549 C C . TYR A 1 74 ? 11.362 -4.661 -11.780 1.00 90.31 74 TYR A C 1
ATOM 551 O O . TYR A 1 74 ? 10.848 -3.547 -11.838 1.00 90.31 74 TYR A O 1
ATOM 559 N N . GLU A 1 75 ? 11.169 -5.587 -12.712 1.00 93.06 75 GLU A N 1
ATOM 560 C CA . GLU A 1 75 ? 10.194 -5.441 -13.796 1.00 93.06 75 GLU A CA 1
ATOM 561 C C . GLU A 1 75 ? 8.764 -5.700 -13.277 1.00 93.06 75 GLU A C 1
ATOM 563 O O . GLU A 1 75 ? 8.567 -6.316 -12.221 1.00 93.06 75 GLU A O 1
ATOM 568 N N . GLU A 1 76 ? 7.745 -5.285 -14.030 1.00 93.50 76 GLU A N 1
ATOM 569 C CA . GLU A 1 76 ? 6.330 -5.316 -13.629 1.00 93.50 76 GLU A CA 1
ATOM 570 C C . GLU A 1 76 ? 5.856 -6.722 -13.244 1.00 93.50 76 GLU A C 1
ATOM 572 O O . GLU A 1 76 ? 5.146 -6.900 -12.253 1.00 93.50 76 GLU A O 1
ATOM 577 N N . ALA A 1 77 ? 6.298 -7.751 -13.974 1.00 95.50 77 ALA A N 1
ATOM 578 C CA . ALA A 1 77 ? 5.967 -9.141 -13.663 1.00 95.50 77 ALA A CA 1
ATOM 579 C C . ALA A 1 77 ? 6.483 -9.565 -12.276 1.00 95.50 77 ALA A C 1
ATOM 581 O O . ALA A 1 77 ? 5.811 -10.323 -11.568 1.00 95.50 77 ALA A O 1
ATOM 582 N N . HIS A 1 78 ? 7.651 -9.057 -11.872 1.00 95.19 78 HIS A N 1
ATOM 583 C CA . HIS A 1 78 ? 8.226 -9.332 -10.561 1.00 95.19 78 HIS A CA 1
ATOM 584 C C . HIS A 1 78 ? 7.480 -8.568 -9.463 1.00 95.19 78 HIS A C 1
ATOM 586 O O . HIS A 1 78 ? 7.086 -9.178 -8.471 1.00 95.19 78 HIS A O 1
ATOM 592 N N . LEU A 1 79 ? 7.182 -7.281 -9.675 1.00 95.31 79 LEU A N 1
ATOM 593 C CA . LEU A 1 79 ? 6.351 -6.495 -8.752 1.00 95.31 79 LEU A CA 1
ATOM 594 C C . LEU A 1 79 ? 4.971 -7.137 -8.558 1.00 95.31 79 LEU A C 1
ATOM 596 O O . LEU A 1 79 ? 4.497 -7.273 -7.433 1.00 95.31 79 LEU A O 1
ATOM 600 N N . SER A 1 80 ? 4.351 -7.611 -9.640 1.00 97.50 80 SER A N 1
ATOM 601 C CA . SER A 1 80 ? 3.083 -8.345 -9.607 1.00 97.50 80 SER A CA 1
ATOM 602 C C . SER A 1 80 ? 3.168 -9.610 -8.748 1.00 97.50 80 SER A C 1
ATOM 604 O O . SER A 1 80 ? 2.271 -9.885 -7.951 1.00 97.50 80 SER A O 1
ATOM 606 N N . ALA A 1 81 ? 4.253 -10.381 -8.882 1.00 98.00 81 ALA A N 1
ATOM 607 C CA . ALA A 1 81 ? 4.474 -11.581 -8.082 1.00 98.00 81 ALA A CA 1
ATOM 608 C C . ALA A 1 81 ? 4.673 -11.257 -6.594 1.00 98.00 81 ALA A C 1
ATOM 610 O O . ALA A 1 81 ? 4.051 -11.907 -5.755 1.00 98.00 81 ALA A O 1
ATOM 611 N N . MET A 1 82 ? 5.464 -10.226 -6.275 1.00 97.62 82 MET A N 1
ATOM 612 C CA . MET A 1 82 ? 5.649 -9.751 -4.899 1.00 97.62 82 MET A CA 1
ATOM 613 C C . MET A 1 82 ? 4.327 -9.286 -4.282 1.00 97.62 82 MET A C 1
ATOM 615 O O . MET A 1 82 ? 3.999 -9.685 -3.168 1.00 97.62 82 MET A O 1
ATOM 619 N N . MET A 1 83 ? 3.524 -8.505 -5.014 1.00 98.38 83 MET A N 1
ATOM 620 C CA . MET A 1 83 ? 2.213 -8.065 -4.533 1.00 98.38 83 MET A CA 1
ATOM 621 C C . MET A 1 83 ? 1.287 -9.251 -4.244 1.00 98.38 83 MET A C 1
ATOM 623 O O . MET A 1 83 ? 0.643 -9.273 -3.200 1.00 98.38 83 MET A O 1
ATOM 627 N N . ARG A 1 84 ? 1.231 -10.268 -5.111 1.00 98.62 84 ARG A N 1
ATOM 628 C CA . ARG A 1 84 ? 0.418 -11.466 -4.837 1.00 98.62 84 ARG A CA 1
ATOM 629 C C . ARG A 1 84 ? 0.879 -12.212 -3.586 1.00 98.62 84 ARG A C 1
ATOM 631 O O . ARG A 1 84 ? 0.041 -12.598 -2.775 1.00 98.62 84 ARG A O 1
ATOM 638 N N . ASP A 1 85 ? 2.187 -12.391 -3.417 1.00 98.50 85 ASP A N 1
ATOM 639 C CA . ASP A 1 85 ? 2.756 -13.051 -2.237 1.00 98.50 85 ASP A CA 1
ATOM 640 C C . ASP A 1 85 ? 2.427 -12.284 -0.946 1.00 98.50 85 ASP A C 1
ATOM 642 O O . ASP A 1 85 ? 1.907 -12.852 0.014 1.00 98.50 85 ASP A O 1
ATOM 646 N N . TYR A 1 86 ? 2.631 -10.967 -0.938 1.00 98.50 86 TYR A N 1
ATOM 647 C CA . TYR A 1 86 ? 2.336 -10.119 0.220 1.00 98.50 86 TYR A CA 1
ATOM 648 C C . TYR A 1 86 ? 0.842 -10.089 0.552 1.00 98.50 86 TYR A C 1
ATOM 650 O O . TYR A 1 86 ? 0.461 -10.196 1.720 1.00 98.50 86 TYR A O 1
ATOM 658 N N . ALA A 1 87 ? -0.017 -10.027 -0.465 1.00 98.44 87 ALA A N 1
ATOM 659 C CA . ALA A 1 87 ? -1.460 -10.111 -0.282 1.00 98.44 87 ALA A CA 1
ATOM 660 C C . ALA A 1 87 ? -1.873 -11.445 0.349 1.00 98.44 87 ALA A C 1
ATOM 662 O O . ALA A 1 87 ? -2.661 -11.454 1.295 1.00 98.44 87 ALA A O 1
ATOM 663 N N . ALA A 1 88 ? -1.288 -12.558 -0.108 1.00 98.50 88 ALA A N 1
ATOM 664 C CA . ALA A 1 88 ? -1.539 -13.878 0.456 1.00 98.50 88 ALA A CA 1
ATOM 665 C C . ALA A 1 88 ? -1.119 -13.968 1.934 1.00 98.50 88 ALA A C 1
ATOM 667 O O . ALA A 1 88 ? -1.890 -14.478 2.747 1.00 98.50 88 ALA A O 1
ATOM 668 N N . ARG A 1 89 ? 0.047 -13.420 2.310 1.00 98.50 89 ARG A N 1
ATOM 669 C CA . ARG A 1 89 ? 0.515 -13.376 3.713 1.00 98.50 89 ARG A CA 1
ATOM 670 C C . ARG A 1 89 ? -0.418 -12.578 4.624 1.00 98.50 89 ARG A C 1
ATOM 672 O O . ARG A 1 89 ? -0.672 -12.990 5.753 1.00 98.50 89 ARG A O 1
ATOM 679 N N . ALA A 1 90 ? -0.935 -11.453 4.135 1.00 97.88 90 ALA A N 1
ATOM 680 C CA . ALA A 1 90 ? -1.842 -10.590 4.889 1.00 97.88 90 ALA A CA 1
ATOM 681 C C . ALA A 1 90 ? -3.315 -11.037 4.833 1.00 97.88 90 ALA A C 1
ATOM 683 O O . ALA A 1 90 ? -4.142 -10.490 5.555 1.00 97.88 90 ALA A O 1
ATOM 684 N N . GLY A 1 91 ? -3.675 -12.002 3.981 1.00 97.94 91 GLY A N 1
ATOM 685 C CA . GLY A 1 91 ? -5.075 -12.370 3.742 1.00 97.94 91 GLY A CA 1
ATOM 686 C C . GLY A 1 91 ? -5.870 -11.318 2.955 1.00 97.94 91 GLY A C 1
ATOM 687 O O . GLY A 1 91 ? -7.101 -11.312 2.997 1.00 97.94 91 GLY A O 1
ATOM 688 N N . ILE A 1 92 ? -5.189 -10.431 2.223 1.00 98.12 92 ILE A N 1
ATOM 689 C CA . ILE A 1 92 ? -5.820 -9.410 1.383 1.00 98.12 92 ILE A CA 1
ATOM 690 C C . ILE A 1 92 ? -6.223 -10.051 0.040 1.00 98.12 92 ILE A C 1
ATOM 692 O O . ILE A 1 92 ? -5.388 -10.680 -0.611 1.00 98.12 92 ILE A O 1
ATOM 696 N N . PRO A 1 93 ? -7.480 -9.899 -0.423 1.00 97.44 93 PRO A N 1
ATOM 697 C CA . PRO A 1 93 ? -7.918 -10.485 -1.688 1.00 97.44 93 PRO A CA 1
ATOM 698 C C . PRO A 1 93 ? -7.148 -9.939 -2.898 1.00 97.44 93 PRO A C 1
ATOM 700 O O . PRO A 1 93 ? -7.086 -8.731 -3.102 1.00 97.44 93 PRO A O 1
ATOM 703 N N . GLU A 1 94 ? -6.675 -10.815 -3.784 1.00 96.88 94 GLU A N 1
ATOM 704 C CA . GLU A 1 94 ? -5.913 -10.403 -4.976 1.00 96.88 94 GLU A CA 1
ATOM 705 C C . GLU A 1 94 ? -6.673 -9.407 -5.870 1.00 96.88 94 GLU A C 1
ATOM 707 O O . GLU A 1 94 ? -6.089 -8.478 -6.417 1.00 96.88 94 GLU A O 1
ATOM 712 N N . ARG A 1 95 ? -8.004 -9.536 -5.956 1.00 95.69 95 ARG A N 1
ATOM 713 C CA . ARG A 1 95 ? -8.868 -8.650 -6.758 1.00 95.69 95 ARG A CA 1
ATOM 714 C C . ARG A 1 95 ? -8.819 -7.169 -6.363 1.00 95.69 95 ARG A C 1
ATOM 716 O O . ARG A 1 95 ? -9.337 -6.348 -7.113 1.00 95.69 95 ARG A O 1
ATOM 723 N N . VAL A 1 96 ? -8.301 -6.837 -5.175 1.00 95.25 96 VAL A N 1
ATOM 724 C CA . VAL A 1 96 ? -8.156 -5.441 -4.728 1.00 95.25 96 VAL A CA 1
ATOM 725 C C . VAL A 1 96 ? -6.754 -4.885 -4.970 1.00 95.25 96 VAL A C 1
ATOM 727 O O . VAL A 1 96 ? -6.519 -3.713 -4.686 1.00 95.25 96 VAL A O 1
ATOM 730 N N . LEU A 1 97 ? -5.820 -5.698 -5.470 1.00 97.69 97 LEU A N 1
ATOM 731 C CA . LEU A 1 97 ? -4.467 -5.243 -5.759 1.00 97.69 97 LEU A CA 1
ATOM 732 C C . LEU A 1 97 ? -4.438 -4.322 -6.986 1.00 97.69 97 LEU A C 1
ATOM 734 O O . LEU A 1 97 ? -5.228 -4.506 -7.917 1.00 97.69 97 LEU A O 1
ATOM 738 N N . PRO A 1 98 ? -3.508 -3.351 -7.019 1.00 97.56 98 PRO A N 1
ATOM 739 C CA . PRO A 1 98 ? -3.220 -2.602 -8.232 1.00 97.56 98 PRO A CA 1
ATOM 740 C C . PRO A 1 98 ? -2.786 -3.524 -9.377 1.00 97.56 98 PRO A C 1
ATOM 742 O O . PRO A 1 98 ? -2.147 -4.558 -9.163 1.00 97.56 98 PRO A O 1
ATOM 745 N N . LYS A 1 99 ? -3.086 -3.118 -10.610 1.00 96.94 99 LYS A N 1
ATOM 746 C CA . LYS A 1 99 ? -2.564 -3.780 -11.809 1.00 96.94 99 LYS A CA 1
ATOM 747 C C . LYS A 1 99 ? -1.097 -3.403 -11.990 1.00 96.94 99 LYS A C 1
ATOM 749 O O . LYS A 1 99 ? -0.761 -2.227 -11.920 1.00 96.94 99 LYS A O 1
ATOM 754 N N . ALA A 1 100 ? -0.240 -4.387 -12.237 1.00 95.31 100 ALA A N 1
ATOM 755 C CA . ALA A 1 100 ? 1.166 -4.148 -12.545 1.00 95.31 100 ALA A CA 1
ATOM 756 C C . ALA A 1 100 ? 1.345 -3.892 -14.054 1.00 95.31 100 ALA A C 1
ATOM 758 O O . ALA A 1 100 ? 1.796 -4.782 -14.771 1.00 95.31 100 ALA A O 1
ATOM 759 N N . ASP A 1 101 ? 0.867 -2.747 -14.541 1.00 92.19 101 ASP A N 1
ATOM 760 C CA . ASP A 1 101 ? 0.888 -2.365 -15.958 1.00 92.19 101 ASP A CA 1
ATOM 761 C C . ASP A 1 101 ? 0.689 -0.846 -16.110 1.00 92.19 101 ASP A C 1
ATOM 763 O O . ASP A 1 101 ? 0.322 -0.156 -15.152 1.00 92.19 101 ASP A O 1
ATOM 767 N N . LEU A 1 102 ? 0.894 -0.327 -17.319 1.00 90.06 102 LEU A N 1
ATOM 768 C CA . LEU A 1 102 ? 0.582 1.053 -17.660 1.00 90.06 102 LEU A CA 1
ATOM 769 C C . LEU A 1 102 ? -0.941 1.298 -17.704 1.00 90.06 102 LEU A C 1
ATOM 771 O O . LEU A 1 102 ? -1.718 0.438 -18.131 1.00 90.06 102 LEU A O 1
ATOM 775 N N . PRO A 1 103 ? -1.390 2.499 -17.306 1.00 86.69 103 PRO A N 1
ATOM 776 C CA . PRO A 1 103 ? -2.785 2.908 -17.405 1.00 86.69 103 PRO A CA 1
ATOM 777 C C . PRO A 1 103 ? -3.136 3.234 -18.868 1.00 86.69 103 PRO A C 1
ATOM 779 O O . PRO A 1 103 ? -3.036 4.377 -19.308 1.00 86.69 103 PRO A O 1
ATOM 782 N N . ASP A 1 104 ? -3.554 2.232 -19.644 1.00 89.88 104 ASP A N 1
ATOM 783 C CA . ASP A 1 104 ? -3.989 2.381 -21.048 1.00 89.88 104 ASP A CA 1
ATOM 784 C C . ASP A 1 104 ? -5.411 2.981 -21.152 1.00 89.88 104 ASP A C 1
ATOM 786 O O . ASP A 1 104 ? -6.354 2.371 -21.653 1.00 89.88 104 ASP A O 1
ATOM 790 N N . GLY A 1 105 ? -5.609 4.155 -20.541 1.00 88.00 105 GLY A N 1
ATOM 791 C CA . GLY A 1 105 ? -6.903 4.849 -20.464 1.00 88.00 105 GLY A CA 1
ATOM 792 C C . GLY A 1 105 ? -7.938 4.203 -19.533 1.00 88.00 105 GLY A C 1
ATOM 793 O O . GLY A 1 105 ? -9.078 4.663 -19.478 1.00 88.00 105 GLY A O 1
ATOM 794 N N . ALA A 1 106 ? -7.562 3.149 -18.805 1.00 93.06 106 ALA A N 1
ATOM 795 C CA . ALA A 1 106 ? -8.430 2.455 -17.863 1.00 93.06 106 ALA A CA 1
ATOM 796 C C . ALA A 1 106 ? -8.422 3.106 -16.472 1.00 93.06 106 ALA A C 1
ATOM 798 O O . ALA A 1 106 ? -7.379 3.526 -15.972 1.00 93.06 106 ALA A O 1
ATOM 799 N N . ASP A 1 107 ? -9.581 3.098 -15.819 1.00 96.12 107 ASP A N 1
ATOM 800 C CA . ASP A 1 107 ? -9.704 3.518 -14.426 1.00 96.12 107 ASP A CA 1
ATOM 801 C C . ASP A 1 107 ? -9.165 2.448 -13.467 1.00 96.12 107 ASP A C 1
ATOM 803 O O . ASP A 1 107 ? -9.200 1.238 -13.740 1.00 96.12 107 ASP A O 1
ATOM 807 N N . GLY A 1 108 ? -8.703 2.905 -12.306 1.00 95.94 108 GLY A N 1
ATOM 808 C CA . GLY A 1 108 ? -8.255 2.059 -11.211 1.00 95.94 108 GLY A CA 1
ATOM 809 C C . GLY A 1 108 ? -6.857 2.402 -10.724 1.00 95.94 108 GLY A C 1
ATOM 810 O O . GLY A 1 108 ? -6.382 3.527 -10.844 1.00 95.94 108 GLY A O 1
ATOM 811 N N . ASN A 1 109 ? -6.216 1.409 -10.118 1.00 97.62 109 ASN A N 1
ATOM 812 C CA . ASN A 1 109 ? -4.927 1.563 -9.465 1.00 97.62 109 ASN A CA 1
ATOM 813 C C . ASN A 1 109 ? -3.865 0.765 -10.203 1.00 97.62 109 ASN A C 1
ATOM 815 O O . ASN A 1 109 ? -4.082 -0.408 -10.522 1.00 97.62 109 ASN A O 1
ATOM 819 N N . PHE A 1 110 ? -2.724 1.401 -10.432 1.00 98.00 110 PHE A N 1
ATOM 820 C CA . PHE A 1 110 ? -1.658 0.879 -11.271 1.00 98.00 110 PHE A CA 1
ATOM 821 C C . PHE A 1 110 ? -0.315 1.000 -10.571 1.00 98.00 110 PHE A C 1
ATOM 823 O O . PHE A 1 110 ? -0.045 1.987 -9.889 1.00 98.00 110 PHE A O 1
ATOM 830 N N . VAL A 1 111 ? 0.516 -0.015 -10.762 1.00 97.69 111 VAL A N 1
ATOM 831 C CA . VAL A 1 111 ? 1.924 -0.029 -10.395 1.00 97.69 111 VAL A CA 1
ATOM 832 C C . VAL A 1 111 ? 2.719 -0.283 -11.664 1.00 97.69 111 VAL A C 1
ATOM 834 O O . VAL A 1 111 ? 2.500 -1.283 -12.338 1.00 97.69 111 VAL A O 1
ATOM 837 N N . PHE A 1 112 ? 3.640 0.604 -12.000 1.00 95.56 112 PHE A N 1
ATOM 838 C CA . PHE A 1 112 ? 4.484 0.458 -13.183 1.00 95.56 112 PHE A CA 1
ATOM 839 C C . PHE A 1 112 ? 5.832 1.124 -12.948 1.00 95.56 112 PHE A C 1
ATOM 841 O O . PHE A 1 112 ? 6.034 1.822 -11.949 1.00 95.56 112 PHE A O 1
ATOM 848 N N . ARG A 1 113 ? 6.769 0.899 -13.864 1.00 94.44 113 ARG A N 1
ATOM 849 C CA . ARG A 1 113 ? 8.071 1.547 -13.832 1.00 94.44 113 ARG A CA 1
ATOM 850 C C . ARG A 1 113 ? 8.163 2.625 -14.903 1.00 94.44 113 ARG A C 1
ATOM 852 O O . ARG A 1 113 ? 7.735 2.440 -16.039 1.00 94.44 113 ARG A O 1
ATOM 859 N N . ASP A 1 114 ? 8.760 3.751 -14.542 1.00 92.12 114 ASP A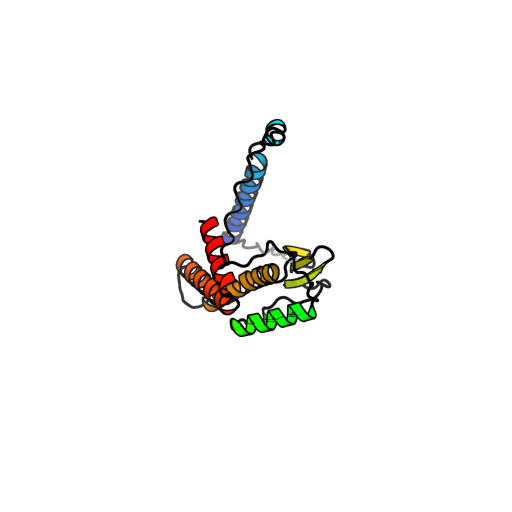 N 1
ATOM 860 C CA . ASP A 1 114 ? 9.126 4.805 -15.477 1.00 92.12 114 ASP A CA 1
ATOM 861 C C . ASP A 1 114 ? 10.652 5.031 -15.487 1.00 92.12 114 ASP A C 1
ATOM 863 O O . ASP A 1 114 ? 11.439 4.257 -14.934 1.00 92.12 114 ASP A O 1
ATOM 867 N N . LYS A 1 115 ? 11.105 6.097 -16.157 1.00 90.38 115 LYS A N 1
ATOM 868 C CA . LYS A 1 115 ? 12.538 6.427 -16.249 1.00 90.38 115 LYS A CA 1
ATOM 869 C C . LYS A 1 115 ? 13.161 6.912 -14.930 1.00 90.38 115 LYS A C 1
ATOM 871 O O . LYS A 1 115 ? 14.383 7.033 -14.866 1.00 90.38 115 LYS A O 1
ATOM 876 N N . PHE A 1 116 ? 12.357 7.239 -13.922 1.00 89.00 116 PHE A N 1
ATOM 877 C CA . PHE A 1 116 ? 12.791 7.780 -12.635 1.00 89.00 116 PHE A CA 1
ATOM 878 C C . PHE A 1 116 ? 12.662 6.775 -11.488 1.00 89.00 116 PHE A C 1
ATOM 880 O O . PHE A 1 116 ? 13.403 6.886 -10.510 1.00 89.00 116 PHE A O 1
ATOM 887 N N . GLY A 1 117 ? 11.785 5.783 -11.612 1.00 93.75 117 GLY A N 1
ATOM 888 C CA . GLY A 1 117 ? 11.637 4.726 -10.626 1.00 93.75 117 GLY A CA 1
ATOM 889 C C . GLY A 1 117 ? 10.316 3.990 -10.766 1.00 93.75 117 GLY A C 1
ATOM 890 O O . GLY A 1 117 ? 9.788 3.802 -11.859 1.00 93.75 117 GLY A O 1
ATOM 891 N N . TYR A 1 118 ? 9.804 3.546 -9.631 1.00 96.25 118 TYR A N 1
ATOM 892 C CA . TYR A 1 118 ? 8.516 2.897 -9.528 1.00 96.25 118 TYR A CA 1
ATOM 893 C C . TYR A 1 118 ? 7.425 3.918 -9.238 1.00 96.25 118 TYR A C 1
ATOM 895 O O . TYR A 1 118 ? 7.615 4.836 -8.435 1.00 96.25 118 TYR A O 1
ATOM 903 N N . VAL A 1 119 ? 6.269 3.714 -9.854 1.00 97.25 119 VAL A N 1
ATOM 904 C CA . VAL A 1 119 ? 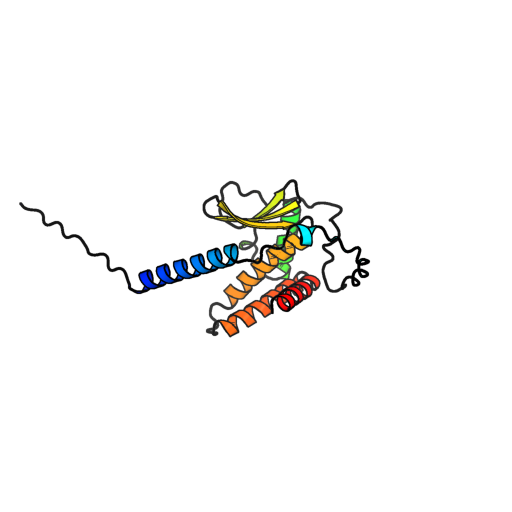5.107 4.588 -9.746 1.00 97.25 119 VAL A CA 1
ATOM 905 C C . VAL A 1 119 ? 3.920 3.770 -9.268 1.00 97.25 119 VAL A C 1
ATOM 907 O O . VAL A 1 119 ? 3.638 2.700 -9.800 1.00 97.25 119 VAL A O 1
ATOM 910 N N . TYR A 1 120 ? 3.222 4.287 -8.263 1.00 98.25 120 TYR A N 1
ATOM 911 C CA . TYR A 1 120 ? 1.916 3.827 -7.821 1.00 98.25 120 TYR A CA 1
ATOM 912 C C . TYR A 1 120 ? 0.920 4.962 -8.055 1.00 98.25 120 TYR A C 1
ATOM 914 O O . TYR A 1 120 ? 1.048 6.028 -7.456 1.00 98.25 120 TYR A O 1
ATOM 922 N N . ALA A 1 121 ? -0.043 4.758 -8.950 1.00 97.25 121 ALA A N 1
ATOM 923 C CA . ALA A 1 121 ? -0.955 5.812 -9.379 1.00 97.25 121 ALA A CA 1
ATOM 924 C C . ALA A 1 121 ? -2.412 5.351 -9.421 1.00 97.25 121 ALA A C 1
ATOM 926 O O . ALA A 1 121 ? -2.714 4.185 -9.697 1.00 97.25 121 ALA A O 1
ATOM 927 N N . THR A 1 122 ? -3.311 6.310 -9.219 1.00 97.12 122 THR A N 1
ATOM 928 C CA . THR A 1 122 ? -4.760 6.139 -9.356 1.00 97.12 122 THR A CA 1
ATOM 929 C C . THR A 1 122 ? -5.263 6.946 -10.544 1.00 97.12 122 THR A C 1
ATOM 931 O O . THR A 1 122 ? -4.906 8.115 -10.705 1.00 97.12 122 THR A O 1
ATOM 934 N N . TRP A 1 123 ? -6.094 6.315 -11.371 1.00 97.25 123 TRP A N 1
ATOM 935 C CA . TRP A 1 123 ? -6.696 6.893 -12.568 1.00 97.25 123 TRP A CA 1
ATOM 936 C C . TRP A 1 123 ? -8.219 6.845 -12.480 1.00 97.25 123 TRP A C 1
ATOM 938 O O . TRP A 1 123 ? -8.794 5.798 -12.178 1.00 97.25 123 TRP A O 1
ATOM 948 N N . GLU A 1 124 ? -8.857 7.982 -12.755 1.00 96.19 124 GLU A N 1
ATOM 949 C CA . GLU A 1 124 ? -10.312 8.145 -12.759 1.00 96.19 124 GLU A CA 1
ATOM 950 C C . GLU A 1 124 ? -10.739 9.030 -13.936 1.00 96.19 124 GLU A C 1
ATOM 952 O O . GLU A 1 124 ? -10.248 10.152 -14.106 1.00 96.19 124 GLU A O 1
ATOM 957 N N . GLY A 1 125 ? -11.646 8.535 -14.780 1.00 93.88 125 GLY A N 1
ATOM 958 C CA . GLY A 1 125 ? -12.102 9.249 -15.972 1.00 93.88 125 GLY A CA 1
ATOM 959 C C . GLY A 1 125 ? -10.964 9.586 -16.941 1.00 93.88 125 GLY A C 1
ATOM 960 O O . GLY A 1 125 ? -10.967 10.663 -17.542 1.00 93.88 125 GLY A O 1
ATOM 961 N N . GLY A 1 126 ? -9.958 8.710 -17.044 1.00 93.19 126 GLY A N 1
ATOM 962 C CA . GLY A 1 126 ? -8.773 8.931 -17.879 1.00 93.19 126 GLY A CA 1
ATOM 963 C C . GLY A 1 126 ? -7.826 10.028 -17.374 1.00 93.19 126 GLY A C 1
ATOM 964 O O . GLY A 1 126 ? -6.986 10.509 -18.135 1.00 93.19 126 GLY A O 1
ATOM 965 N N . ARG A 1 127 ? -7.953 10.457 -16.111 1.00 94.19 127 ARG A N 1
ATOM 966 C CA . ARG A 1 127 ? -7.051 11.426 -15.476 1.00 94.19 127 ARG A CA 1
ATOM 967 C C . ARG A 1 127 ? -6.399 10.805 -14.252 1.00 94.19 127 ARG A C 1
ATOM 969 O O . ARG A 1 127 ? -7.069 10.179 -13.437 1.00 94.19 127 ARG A O 1
ATOM 976 N N . GLN A 1 128 ? -5.103 11.041 -14.098 1.00 95.12 128 GLN A N 1
ATOM 977 C CA . GLN A 1 128 ? -4.391 10.682 -12.881 1.00 95.12 128 GLN A CA 1
ATOM 978 C C . GLN A 1 128 ? -4.850 11.578 -11.724 1.00 95.12 128 GLN A C 1
ATOM 980 O O . GLN A 1 128 ? -4.786 12.807 -11.825 1.00 95.12 128 GLN A O 1
ATOM 985 N N . THR A 1 129 ? -5.320 10.969 -10.638 1.00 95.94 129 THR A N 1
ATOM 986 C CA . THR A 1 129 ? -5.822 11.675 -9.449 1.00 95.94 129 THR A CA 1
ATOM 987 C C . THR A 1 129 ? -4.846 11.619 -8.283 1.00 95.94 129 THR A C 1
ATOM 989 O O . THR A 1 129 ? -4.798 12.553 -7.484 1.00 95.94 129 THR A O 1
ATOM 992 N N . GLN A 1 130 ? -4.046 10.555 -8.197 1.00 95.25 130 GLN A N 1
ATOM 993 C CA . GLN A 1 130 ? -3.039 10.358 -7.157 1.00 95.25 130 GLN A CA 1
ATOM 994 C C . GLN A 1 130 ? -1.795 9.700 -7.749 1.00 95.25 130 GLN A C 1
ATOM 996 O O . GLN A 1 130 ? -1.897 8.878 -8.662 1.00 95.25 130 GLN A O 1
ATOM 1001 N N . GLU A 1 131 ? -0.628 10.063 -7.222 1.00 96.38 131 GLU A N 1
ATOM 1002 C CA . GLU A 1 131 ? 0.663 9.504 -7.617 1.00 96.38 131 GLU A CA 1
ATOM 1003 C C . GLU A 1 131 ? 1.578 9.401 -6.402 1.00 96.38 131 GLU A C 1
ATOM 1005 O O . GLU A 1 131 ? 1.692 10.333 -5.603 1.00 96.38 131 GLU A O 1
ATOM 1010 N N . TYR A 1 132 ? 2.253 8.267 -6.298 1.00 97.38 132 TYR A N 1
ATOM 1011 C CA . TYR A 1 132 ? 3.367 8.047 -5.402 1.00 97.38 132 TYR A CA 1
ATOM 1012 C C . TYR A 1 132 ? 4.531 7.458 -6.195 1.00 97.38 132 TYR A C 1
ATOM 1014 O O . TYR A 1 132 ? 4.382 6.431 -6.857 1.00 97.38 132 TYR A O 1
ATOM 1022 N N . THR A 1 133 ? 5.699 8.088 -6.107 1.00 96.31 133 THR A N 1
ATOM 1023 C CA . THR A 1 133 ? 6.913 7.642 -6.798 1.00 96.31 133 THR A CA 1
ATOM 1024 C C . THR A 1 133 ? 7.986 7.243 -5.799 1.00 96.31 133 THR A C 1
ATOM 1026 O O . THR A 1 133 ? 8.215 7.963 -4.825 1.00 96.31 133 THR A O 1
ATOM 1029 N N . SER A 1 134 ? 8.708 6.159 -6.068 1.00 95.06 134 SER A N 1
ATOM 1030 C CA . SER A 1 134 ? 9.894 5.784 -5.295 1.00 95.06 134 SER A CA 1
ATOM 1031 C C . SER A 1 134 ? 10.974 5.161 -6.177 1.00 95.06 134 SER A C 1
ATOM 1033 O O . SER A 1 134 ? 10.687 4.494 -7.164 1.00 95.06 134 SER A O 1
ATOM 1035 N N . ALA A 1 135 ? 12.238 5.347 -5.796 1.00 93.88 135 ALA A N 1
ATOM 1036 C CA . ALA A 1 135 ? 13.372 4.643 -6.395 1.00 93.88 135 ALA A CA 1
ATOM 1037 C C . ALA A 1 135 ? 13.618 3.249 -5.774 1.00 93.88 135 ALA A C 1
ATOM 1039 O O . ALA A 1 135 ? 14.530 2.549 -6.208 1.00 93.88 135 ALA A O 1
ATOM 1040 N N . VAL A 1 136 ? 12.849 2.867 -4.748 1.00 94.94 136 VAL A N 1
ATOM 1041 C CA . VAL A 1 136 ? 13.007 1.629 -3.970 1.00 94.94 136 VAL A CA 1
ATOM 1042 C C . VAL A 1 136 ? 11.687 0.857 -4.003 1.00 94.94 136 VAL A C 1
ATOM 1044 O O . VAL A 1 136 ? 10.655 1.384 -3.580 1.00 94.94 136 VAL A O 1
ATOM 1047 N N . ALA A 1 137 ? 11.691 -0.387 -4.490 1.00 95.56 137 ALA A N 1
ATOM 1048 C CA . ALA A 1 137 ? 10.463 -1.167 -4.625 1.00 95.56 137 ALA A CA 1
ATOM 1049 C C . ALA A 1 137 ? 9.837 -1.483 -3.270 1.00 95.56 137 ALA A C 1
ATOM 1051 O O . ALA A 1 137 ? 8.620 -1.415 -3.147 1.00 95.56 137 ALA A O 1
ATOM 1052 N N . ASP A 1 138 ? 10.638 -1.767 -2.239 1.00 96.38 138 ASP A N 1
ATOM 1053 C CA . ASP A 1 138 ? 10.112 -2.006 -0.886 1.00 96.38 138 ASP A CA 1
ATOM 1054 C C . ASP A 1 138 ? 9.281 -0.818 -0.370 1.00 96.38 138 ASP A C 1
ATOM 1056 O O . ASP A 1 138 ? 8.193 -1.001 0.172 1.00 96.38 138 ASP A O 1
ATOM 1060 N N . GLN A 1 139 ? 9.739 0.410 -0.626 1.00 97.00 139 GLN A N 1
ATOM 1061 C CA . GLN A 1 139 ? 9.021 1.624 -0.242 1.00 97.00 139 GLN A CA 1
ATOM 1062 C C . GLN A 1 139 ? 7.730 1.814 -1.053 1.00 97.00 139 GLN A C 1
ATOM 1064 O O . GLN A 1 139 ? 6.691 2.177 -0.497 1.00 97.00 139 GLN A O 1
ATOM 1069 N N . LEU A 1 140 ? 7.774 1.553 -2.363 1.00 97.44 140 LEU A N 1
ATOM 1070 C CA . LEU A 1 140 ? 6.581 1.555 -3.211 1.00 97.44 140 LEU A CA 1
ATOM 1071 C C . LEU A 1 140 ? 5.548 0.533 -2.715 1.00 97.44 140 LEU A C 1
ATOM 1073 O O . LEU A 1 140 ? 4.372 0.857 -2.560 1.00 97.44 140 LEU A O 1
ATOM 1077 N N . LEU A 1 141 ? 5.987 -0.701 -2.463 1.00 98.06 141 LEU A N 1
ATOM 1078 C CA . LEU A 1 141 ? 5.126 -1.791 -2.021 1.00 98.06 141 LEU A CA 1
ATOM 1079 C C . LEU A 1 141 ? 4.555 -1.508 -0.630 1.00 98.06 141 LEU A C 1
ATOM 1081 O O . LEU A 1 141 ? 3.372 -1.766 -0.415 1.00 98.06 141 LEU A O 1
ATOM 1085 N N . PHE A 1 142 ? 5.324 -0.894 0.272 1.00 98.25 142 PHE A N 1
ATOM 1086 C CA . PHE A 1 142 ? 4.794 -0.375 1.530 1.00 98.25 142 PHE A CA 1
ATOM 1087 C C . PHE A 1 142 ? 3.650 0.618 1.288 1.00 98.25 142 PHE A C 1
ATOM 1089 O O . PHE A 1 142 ? 2.584 0.465 1.880 1.00 98.25 142 PHE A O 1
ATOM 1096 N N . ALA A 1 143 ? 3.819 1.599 0.394 1.00 98.06 143 ALA A N 1
ATOM 1097 C CA . ALA A 1 143 ? 2.771 2.578 0.094 1.00 98.06 143 ALA A CA 1
ATOM 1098 C C . ALA A 1 143 ? 1.502 1.921 -0.482 1.00 98.06 143 ALA A C 1
ATOM 1100 O O . ALA A 1 143 ? 0.392 2.247 -0.050 1.00 98.06 143 ALA A O 1
ATOM 1101 N N . VAL A 1 144 ? 1.664 0.953 -1.394 1.00 98.44 144 VAL A N 1
ATOM 1102 C CA . VAL A 1 144 ? 0.561 0.144 -1.939 1.00 98.44 144 VAL A CA 1
ATOM 1103 C C . VAL A 1 144 ? -0.164 -0.596 -0.819 1.00 98.44 144 VAL A C 1
ATOM 1105 O O . VAL A 1 144 ? -1.379 -0.471 -0.676 1.00 98.44 144 VAL A O 1
ATOM 1108 N N . PHE A 1 145 ? 0.558 -1.362 -0.003 1.00 98.56 145 PHE A N 1
ATOM 1109 C CA . PHE A 1 145 ? -0.064 -2.191 1.025 1.00 98.56 145 PHE A CA 1
ATOM 1110 C C . PHE A 1 145 ? -0.608 -1.390 2.195 1.00 98.56 145 PHE A C 1
ATOM 1112 O O . PHE A 1 145 ? -1.592 -1.820 2.789 1.00 98.56 145 PHE A O 1
ATOM 1119 N N . ARG A 1 146 ? -0.055 -0.213 2.494 1.00 98.50 146 ARG A N 1
ATOM 1120 C CA . ARG A 1 146 ? -0.635 0.716 3.465 1.00 98.50 146 ARG A CA 1
ATOM 1121 C C . ARG A 1 146 ? -2.058 1.084 3.049 1.00 98.50 146 ARG A C 1
ATOM 1123 O O . ARG A 1 146 ? -2.975 0.936 3.853 1.00 98.50 146 ARG A O 1
ATOM 1130 N N . ASP A 1 147 ? -2.263 1.472 1.793 1.00 98.06 147 ASP A N 1
ATOM 1131 C CA . ASP A 1 147 ? -3.595 1.775 1.255 1.00 98.06 147 ASP A CA 1
ATOM 1132 C C . ASP A 1 147 ? -4.513 0.536 1.244 1.00 98.06 147 ASP A C 1
ATOM 1134 O O . ASP A 1 147 ? -5.623 0.555 1.783 1.00 98.06 147 ASP A O 1
ATOM 1138 N N . ARG A 1 148 ? -4.031 -0.602 0.723 1.00 98.19 148 ARG A N 1
ATOM 1139 C CA . ARG A 1 148 ? -4.851 -1.826 0.629 1.00 98.19 148 ARG A CA 1
ATOM 1140 C C . ARG A 1 148 ? -5.227 -2.419 1.978 1.00 98.19 148 ARG A C 1
ATOM 1142 O O . ARG A 1 148 ? -6.363 -2.864 2.129 1.00 98.19 148 ARG A O 1
ATOM 1149 N N . ALA A 1 149 ? -4.325 -2.394 2.953 1.00 98.25 149 ALA A N 1
ATOM 1150 C CA . ALA A 1 149 ? -4.612 -2.831 4.311 1.00 98.25 149 ALA A CA 1
ATOM 1151 C C . ALA A 1 149 ? -5.663 -1.931 4.972 1.00 98.25 149 ALA A C 1
ATOM 1153 O O . ALA A 1 149 ? -6.573 -2.454 5.610 1.00 98.25 149 ALA A O 1
ATOM 1154 N N . TRP A 1 150 ? -5.606 -0.608 4.758 1.00 98.06 150 TRP A N 1
ATOM 1155 C CA . TRP A 1 150 ? -6.631 0.313 5.259 1.00 98.06 150 TRP A CA 1
ATOM 1156 C C . TRP A 1 150 ? -8.003 0.019 4.661 1.00 98.06 150 TRP A C 1
ATOM 1158 O O . TRP A 1 150 ? -8.962 -0.202 5.395 1.00 98.06 150 TRP A O 1
ATOM 1168 N N . MET A 1 151 ? -8.104 -0.034 3.328 1.00 96.81 151 MET A N 1
ATOM 1169 C CA . MET A 1 151 ? -9.369 -0.322 2.646 1.00 96.81 151 MET A CA 1
ATOM 1170 C C . MET A 1 151 ? -9.951 -1.676 3.067 1.00 96.81 151 MET A C 1
ATOM 1172 O O . MET A 1 151 ? -11.165 -1.804 3.255 1.00 96.81 151 MET A O 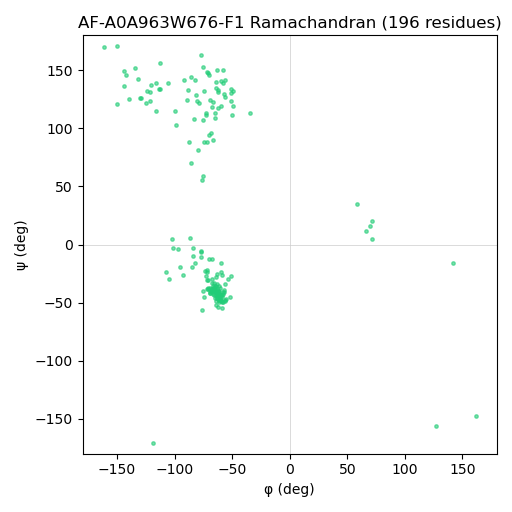1
ATOM 1176 N N . HIS A 1 152 ? -9.093 -2.689 3.210 1.00 97.19 152 HIS A N 1
ATOM 1177 C CA . HIS A 1 152 ? -9.490 -4.023 3.643 1.00 97.19 152 HIS A CA 1
ATOM 1178 C C . HIS A 1 152 ? -10.035 -4.012 5.075 1.00 97.19 152 HIS A C 1
ATOM 1180 O O . HIS A 1 152 ? -11.165 -4.452 5.290 1.00 97.19 152 HIS A O 1
ATOM 1186 N N . ALA A 1 153 ? -9.280 -3.444 6.018 1.00 97.38 153 ALA A N 1
ATOM 1187 C CA . ALA A 1 153 ? -9.683 -3.306 7.414 1.00 97.38 153 ALA A CA 1
ATOM 1188 C C . ALA A 1 153 ? -10.974 -2.483 7.557 1.00 97.38 153 ALA A C 1
ATOM 1190 O O . ALA A 1 153 ? -11.900 -2.885 8.261 1.00 97.38 153 ALA A O 1
ATOM 1191 N N . TYR A 1 154 ? -11.089 -1.374 6.819 1.00 96.19 154 TYR A N 1
ATOM 1192 C CA . TYR A 1 154 ? -12.293 -0.548 6.806 1.00 96.19 154 TYR A CA 1
ATOM 1193 C C . TYR A 1 154 ? -13.505 -1.348 6.329 1.00 96.19 154 TYR A C 1
ATOM 1195 O O . TYR A 1 154 ? -14.526 -1.379 7.011 1.00 96.19 154 TYR A O 1
ATOM 1203 N N . THR A 1 155 ? -13.378 -2.070 5.212 1.00 96.00 155 THR A N 1
ATOM 1204 C CA . THR A 1 155 ? -14.459 -2.915 4.680 1.00 96.00 155 THR A CA 1
ATOM 1205 C C . THR A 1 155 ? -14.874 -4.009 5.666 1.00 96.00 155 THR A C 1
ATOM 1207 O O . THR A 1 155 ? -16.061 -4.296 5.771 1.00 96.00 155 THR A O 1
ATOM 1210 N N . GLN A 1 156 ? -13.937 -4.605 6.408 1.00 95.56 156 GLN A N 1
ATOM 1211 C CA . GLN A 1 156 ? -14.258 -5.606 7.433 1.00 95.56 156 GLN A CA 1
ATOM 1212 C C . GLN A 1 156 ? -15.016 -5.017 8.625 1.00 95.56 156 GLN A C 1
ATOM 1214 O O . GLN A 1 156 ? -15.884 -5.688 9.168 1.00 95.56 156 GLN A O 1
ATOM 1219 N N . SER A 1 157 ? -14.735 -3.765 8.990 1.00 95.44 157 SER A N 1
ATOM 1220 C CA . SER A 1 157 ? -15.436 -3.075 10.082 1.00 95.44 157 SER A CA 1
ATOM 1221 C C . SER A 1 157 ? -16.840 -2.569 9.700 1.00 95.44 157 SER A C 1
ATOM 1223 O O . SER A 1 157 ? -17.621 -2.145 10.559 1.00 95.44 157 SER A O 1
ATOM 1225 N N . MET A 1 158 ? -17.185 -2.592 8.402 1.00 91.19 158 MET A N 1
ATOM 1226 C CA . MET A 1 158 ? -18.506 -2.202 7.902 1.00 91.19 158 MET A CA 1
ATOM 1227 C C . MET A 1 158 ? -19.546 -3.250 8.310 1.00 91.19 158 MET A C 1
ATOM 1229 O O . MET A 1 158 ? -19.762 -4.244 7.623 1.00 91.19 158 MET A O 1
ATOM 1233 N N . GLY A 1 159 ? -20.214 -3.010 9.434 1.00 88.75 159 GLY A N 1
ATOM 1234 C CA . GLY A 1 159 ? -21.232 -3.912 9.981 1.00 88.75 159 GLY A CA 1
ATOM 1235 C C . GLY A 1 159 ? -21.197 -4.017 11.501 1.00 88.75 159 GLY A C 1
ATOM 1236 O O . GLY A 1 159 ? -22.197 -4.401 12.100 1.00 88.75 159 GLY A O 1
ATOM 1237 N N . ASP A 1 160 ? -20.101 -3.581 12.126 1.00 90.25 160 ASP A N 1
ATOM 1238 C CA . ASP A 1 160 ? -19.877 -3.729 13.570 1.00 90.25 160 ASP A CA 1
ATOM 1239 C C . ASP A 1 160 ? -20.674 -2.724 14.426 1.00 90.25 160 ASP A C 1
ATOM 1241 O O . ASP A 1 160 ? -20.654 -2.784 15.653 1.00 90.25 160 ASP A O 1
ATOM 1245 N N . GLY A 1 161 ? -21.378 -1.771 13.800 1.00 91.94 161 GLY A N 1
ATOM 1246 C CA . GLY A 1 161 ? -22.208 -0.778 14.499 1.00 91.94 161 GLY A CA 1
ATOM 1247 C C . GLY A 1 161 ? -21.425 0.217 15.367 1.00 91.94 161 GLY A C 1
ATOM 1248 O O . GLY A 1 161 ? -22.026 0.952 16.148 1.00 91.94 161 GLY A O 1
ATOM 1249 N N . LEU A 1 162 ? -20.098 0.251 15.238 1.00 92.88 162 LEU A N 1
ATOM 1250 C CA . LEU A 1 162 ? -19.225 1.137 16.002 1.00 92.88 162 LEU A CA 1
ATOM 1251 C C . LEU A 1 162 ? -19.373 2.596 15.570 1.00 92.88 162 LEU A C 1
ATOM 1253 O O . LEU A 1 162 ? -19.569 2.890 14.385 1.00 92.88 162 LEU A O 1
ATOM 1257 N N . ALA A 1 163 ? -19.206 3.507 16.530 1.00 95.12 163 ALA A N 1
ATOM 1258 C CA . ALA A 1 163 ? -19.047 4.928 16.250 1.00 95.12 163 ALA A CA 1
ATOM 1259 C C . ALA A 1 163 ? -17.765 5.174 15.434 1.00 95.12 163 ALA A C 1
ATOM 1261 O O . ALA A 1 163 ? -16.784 4.446 15.586 1.00 95.12 163 ALA A O 1
ATOM 1262 N N . GLU A 1 164 ? -17.751 6.216 14.593 1.00 93.19 164 GLU A N 1
ATOM 1263 C CA . GLU A 1 164 ? -16.612 6.505 13.701 1.00 93.19 164 GLU A CA 1
ATOM 1264 C C . GLU A 1 164 ? -15.251 6.559 14.422 1.00 93.19 164 GLU A C 1
ATOM 1266 O O . GLU A 1 164 ? -14.326 5.912 13.941 1.00 93.19 164 GLU A O 1
ATOM 1271 N N . PRO A 1 165 ? -15.085 7.214 15.593 1.00 95.75 165 PRO A N 1
ATOM 1272 C CA . PRO A 1 165 ? -13.786 7.231 16.272 1.00 95.75 165 PRO A CA 1
ATOM 1273 C C . PRO A 1 165 ? -13.307 5.844 16.723 1.00 95.75 165 PRO A C 1
ATOM 1275 O O . PRO A 1 165 ? -12.110 5.564 16.723 1.00 95.75 165 PRO A O 1
ATOM 1278 N N . ASP A 1 166 ? -14.231 4.968 17.116 1.00 96.88 166 ASP A N 1
ATOM 1279 C CA . ASP A 1 166 ? -13.909 3.606 17.546 1.00 96.88 166 ASP A CA 1
ATOM 1280 C C . ASP A 1 166 ? -13.567 2.726 16.344 1.00 96.88 166 ASP A C 1
ATOM 1282 O O . ASP A 1 166 ? -12.593 1.974 16.387 1.00 96.88 166 ASP A O 1
ATOM 1286 N N . ARG A 1 167 ? -14.314 2.890 15.245 1.00 96.00 167 ARG A N 1
ATOM 1287 C CA . ARG A 1 167 ? -14.038 2.221 13.973 1.00 96.00 167 ARG A CA 1
ATOM 1288 C C . ARG A 1 167 ? -12.673 2.620 13.428 1.00 96.00 167 ARG A C 1
ATOM 1290 O O . ARG A 1 167 ? -11.892 1.742 13.091 1.00 96.00 167 ARG A O 1
ATOM 1297 N N . THR A 1 168 ? -12.352 3.913 13.389 1.00 95.81 168 THR A N 1
ATOM 1298 C CA . THR A 1 168 ? -11.043 4.393 12.925 1.00 95.81 168 THR A CA 1
ATOM 1299 C C . THR A 1 168 ? -9.910 3.746 13.715 1.00 95.81 168 THR A C 1
ATOM 1301 O O . THR A 1 168 ? -9.002 3.193 13.108 1.00 95.81 168 THR A O 1
ATOM 1304 N N . ARG A 1 169 ? -9.999 3.695 15.052 1.00 96.44 169 ARG A N 1
ATOM 1305 C CA . ARG A 1 169 ? -8.981 3.029 15.886 1.00 96.44 169 ARG A CA 1
ATOM 1306 C C . ARG A 1 169 ? -8.859 1.529 15.603 1.00 96.44 169 ARG A C 1
ATOM 1308 O O . ARG A 1 169 ? -7.749 1.002 15.571 1.00 96.44 169 ARG A O 1
ATOM 1315 N N . GLN A 1 170 ? -9.977 0.833 15.387 1.00 97.50 170 GLN A N 1
ATOM 1316 C CA . GLN A 1 170 ? -9.970 -0.583 15.000 1.00 97.50 170 GLN A CA 1
ATOM 1317 C C . GLN A 1 170 ? -9.304 -0.783 13.632 1.00 97.50 170 GLN A C 1
ATOM 1319 O O . GLN A 1 170 ? -8.456 -1.662 13.487 1.00 97.50 170 GLN A O 1
ATOM 1324 N N . VAL A 1 171 ? -9.652 0.046 12.646 1.00 98.00 171 VAL A N 1
ATOM 1325 C CA . VAL A 1 171 ? -9.082 0.007 11.293 1.00 98.00 171 VAL A CA 1
ATOM 1326 C C . VAL A 1 171 ? -7.586 0.317 11.328 1.00 98.00 171 VAL A C 1
ATOM 1328 O O . VAL A 1 171 ? -6.805 -0.366 10.671 1.00 98.00 171 VAL A O 1
ATOM 1331 N N . GLU A 1 172 ? -7.160 1.286 12.137 1.00 97.62 172 GLU A N 1
ATOM 1332 C CA . GLU A 1 172 ? -5.752 1.638 12.324 1.00 97.62 172 GLU A CA 1
ATOM 1333 C C . GLU A 1 172 ? -4.924 0.498 12.911 1.00 97.62 172 GLU A C 1
ATOM 1335 O O . GLU A 1 172 ? -3.811 0.246 12.430 1.00 97.62 172 GLU A O 1
ATOM 1340 N N . ALA A 1 173 ? -5.458 -0.176 13.932 1.00 98.06 173 ALA A N 1
ATOM 1341 C CA . ALA A 1 173 ? -4.821 -1.323 14.565 1.00 98.06 173 ALA A CA 1
ATOM 1342 C C . ALA A 1 173 ? -4.738 -2.517 13.603 1.00 98.06 173 ALA A C 1
ATOM 1344 O O . ALA A 1 173 ? -3.699 -3.172 13.509 1.00 98.06 173 ALA A O 1
ATOM 1345 N N . GLU A 1 174 ? -5.806 -2.775 12.847 1.00 98.44 174 GLU A N 1
ATOM 1346 C CA . GLU A 1 174 ? -5.835 -3.863 11.874 1.00 98.44 174 GLU A CA 1
ATOM 1347 C C . GLU A 1 174 ? -4.911 -3.587 10.681 1.00 98.44 174 GLU A C 1
ATOM 1349 O O . GLU A 1 174 ? -4.173 -4.476 10.262 1.00 98.44 174 GLU A O 1
ATOM 1354 N N . GLN A 1 175 ? -4.849 -2.346 10.187 1.00 98.62 175 GLN A N 1
ATOM 1355 C CA . GLN A 1 175 ? -3.891 -1.942 9.154 1.00 98.62 175 GLN A CA 1
ATOM 1356 C C . GLN A 1 175 ? -2.447 -2.232 9.594 1.00 98.62 175 GLN A C 1
ATOM 1358 O O . GLN A 1 175 ? -1.680 -2.832 8.842 1.00 98.62 175 GLN A O 1
ATOM 1363 N N . GLU A 1 176 ? -2.075 -1.848 10.818 1.00 98.62 176 GLU A N 1
ATOM 1364 C CA . GLU A 1 176 ? -0.739 -2.108 11.367 1.00 98.62 176 GLU A CA 1
ATOM 1365 C C . GLU A 1 176 ? -0.454 -3.610 11.502 1.00 98.62 176 GLU A C 1
ATOM 1367 O O . GLU A 1 176 ? 0.636 -4.073 11.142 1.00 98.62 176 GLU A O 1
ATOM 1372 N N . ARG A 1 177 ? -1.441 -4.388 11.965 1.00 98.62 177 ARG A N 1
ATOM 1373 C CA . ARG A 1 177 ? -1.343 -5.849 12.063 1.00 98.62 177 ARG A CA 1
ATOM 1374 C C . ARG A 1 177 ? -1.093 -6.484 10.694 1.00 98.62 177 ARG A C 1
ATOM 1376 O O . ARG A 1 177 ? -0.187 -7.305 10.569 1.00 98.62 177 ARG A O 1
ATOM 1383 N N . LEU A 1 178 ? -1.862 -6.096 9.675 1.00 98.56 178 LEU A N 1
ATOM 1384 C CA . LEU A 1 178 ? -1.743 -6.614 8.308 1.00 98.56 178 LEU A CA 1
ATOM 1385 C C . LEU A 1 178 ? -0.378 -6.291 7.694 1.00 98.56 178 LEU A C 1
ATOM 1387 O O . LEU A 1 178 ? 0.248 -7.175 7.114 1.00 98.56 178 LEU A O 1
ATOM 1391 N N . LEU A 1 179 ? 0.122 -5.064 7.867 1.00 98.56 179 LEU A N 1
ATOM 1392 C CA . LEU A 1 179 ? 1.468 -4.708 7.407 1.00 98.56 179 LEU A CA 1
ATOM 1393 C C . LEU A 1 179 ? 2.552 -5.507 8.136 1.00 98.56 179 LEU A C 1
ATOM 1395 O O . LEU A 1 179 ? 3.478 -5.991 7.493 1.00 98.56 179 LEU A O 1
ATOM 1399 N N . SER A 1 180 ? 2.403 -5.717 9.447 1.00 98.31 180 SER A N 1
ATOM 1400 C CA . SER A 1 180 ? 3.348 -6.512 10.247 1.00 98.31 180 SER A CA 1
ATOM 1401 C C . SER A 1 180 ? 3.397 -7.988 9.835 1.00 98.31 180 SER A C 1
ATOM 1403 O O . SER A 1 180 ? 4.429 -8.632 10.013 1.00 98.31 180 SER A O 1
ATOM 1405 N N . LEU A 1 181 ? 2.299 -8.534 9.292 1.00 98.44 181 LEU A N 1
ATOM 1406 C CA . LEU A 1 181 ? 2.272 -9.889 8.727 1.00 98.44 181 LEU A CA 1
ATOM 1407 C C . LEU A 1 181 ? 3.061 -10.001 7.416 1.00 98.44 181 LEU A C 1
ATOM 1409 O O . LEU A 1 181 ? 3.584 -11.073 7.114 1.00 98.44 181 LEU A O 1
ATOM 1413 N N . ILE A 1 182 ? 3.129 -8.920 6.634 1.00 98.12 182 ILE A N 1
ATOM 1414 C CA . ILE A 1 182 ? 3.914 -8.873 5.395 1.00 98.12 182 ILE A CA 1
ATOM 1415 C C . ILE A 1 182 ? 5.395 -8.732 5.742 1.00 98.12 182 ILE A C 1
ATOM 1417 O O . ILE A 1 182 ? 6.206 -9.574 5.346 1.00 98.12 182 ILE A O 1
ATOM 1421 N N . ASP A 1 183 ? 5.716 -7.686 6.506 1.00 97.81 183 ASP A N 1
ATOM 1422 C CA . ASP A 1 183 ? 7.046 -7.385 7.023 1.00 97.81 183 ASP A CA 1
ATOM 1423 C C . ASP A 1 183 ? 6.918 -6.641 8.372 1.00 97.81 183 ASP A C 1
ATOM 1425 O O . ASP A 1 183 ? 6.344 -5.548 8.422 1.00 97.81 183 ASP A O 1
ATOM 1429 N N . PRO A 1 184 ? 7.477 -7.163 9.481 1.00 97.50 184 PRO A N 1
ATOM 1430 C CA . PRO A 1 184 ? 7.430 -6.492 10.782 1.00 97.50 184 PRO A CA 1
ATOM 1431 C C . PRO A 1 184 ? 7.958 -5.049 10.767 1.00 97.50 184 PRO A C 1
ATOM 1433 O O . PRO A 1 184 ? 7.481 -4.205 11.530 1.00 97.50 184 PRO A O 1
ATOM 1436 N N . ARG A 1 185 ? 8.910 -4.739 9.877 1.00 97.81 185 ARG A N 1
ATOM 1437 C CA . ARG A 1 185 ? 9.477 -3.393 9.727 1.00 97.81 185 ARG A CA 1
ATOM 1438 C C . ARG A 1 185 ? 8.456 -2.401 9.182 1.00 97.81 185 ARG A C 1
ATOM 1440 O O . ARG A 1 185 ? 8.508 -1.221 9.518 1.00 97.81 185 ARG A O 1
ATOM 1447 N N . TRP A 1 186 ? 7.503 -2.863 8.374 1.00 98.06 186 TRP A N 1
ATOM 1448 C CA . TRP A 1 186 ? 6.430 -2.021 7.844 1.00 98.06 186 TRP A CA 1
ATOM 1449 C C . TRP A 1 186 ? 5.432 -1.621 8.933 1.00 98.06 186 TRP A C 1
ATOM 1451 O O . TRP A 1 186 ? 5.002 -0.469 8.972 1.00 98.06 186 TRP A O 1
ATOM 1461 N N . GLY A 1 187 ? 5.115 -2.526 9.864 1.00 97.38 187 GLY A N 1
ATOM 1462 C CA . GLY A 1 187 ? 4.314 -2.190 11.046 1.00 97.38 187 GLY A CA 1
ATOM 1463 C C . GLY A 1 187 ? 4.981 -1.121 11.916 1.00 97.38 187 GLY A C 1
ATOM 1464 O O . GLY A 1 187 ? 4.358 -0.119 12.268 1.00 97.38 187 GLY A O 1
ATOM 1465 N N . ALA A 1 188 ? 6.280 -1.287 12.194 1.00 96.62 188 ALA A N 1
ATOM 1466 C CA . ALA A 1 188 ? 7.069 -0.302 12.935 1.00 96.62 188 ALA A CA 1
ATOM 1467 C C . ALA A 1 188 ? 7.138 1.059 12.216 1.00 96.62 188 ALA A C 1
ATOM 1469 O O . ALA A 1 188 ? 6.997 2.106 12.851 1.00 96.62 188 ALA A O 1
ATOM 1470 N N . GLN A 1 189 ? 7.301 1.050 10.890 1.00 9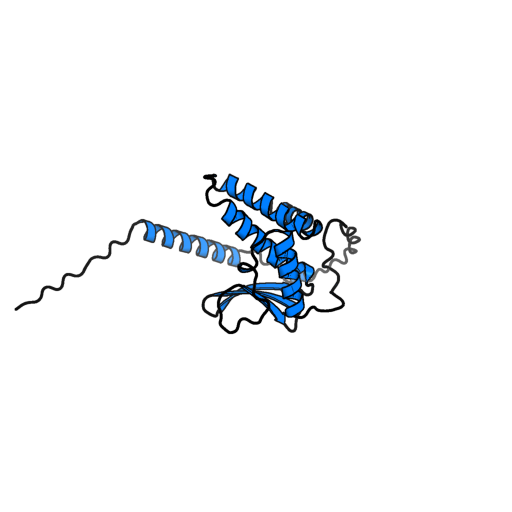7.06 189 GLN A N 1
ATOM 1471 C CA . GLN A 1 189 ? 7.305 2.259 10.069 1.00 97.06 189 GLN A CA 1
ATOM 1472 C C . GLN A 1 189 ? 5.963 3.002 10.118 1.00 97.06 189 GLN A C 1
ATOM 1474 O O . GLN A 1 189 ? 5.962 4.218 10.309 1.00 97.06 189 GLN A O 1
ATOM 1479 N N . LEU A 1 190 ? 4.831 2.297 9.990 1.00 97.44 190 LEU A N 1
ATOM 1480 C CA . LEU A 1 190 ? 3.501 2.913 10.057 1.00 97.44 190 LEU A CA 1
ATOM 1481 C C . LEU A 1 190 ? 3.246 3.559 11.424 1.00 97.44 190 LEU A C 1
ATOM 1483 O O . LEU A 1 190 ? 2.759 4.687 11.495 1.00 97.44 190 LEU A O 1
ATOM 1487 N N . ARG A 1 191 ? 3.612 2.873 12.513 1.00 96.81 191 ARG A N 1
ATOM 1488 C CA . ARG A 1 191 ? 3.491 3.423 13.870 1.00 96.81 191 ARG A CA 1
ATOM 1489 C C . ARG A 1 191 ? 4.290 4.718 14.012 1.00 96.81 191 ARG A C 1
ATOM 1491 O O . ARG A 1 191 ? 3.767 5.721 14.484 1.00 96.81 191 ARG A O 1
ATOM 1498 N N . ALA A 1 192 ? 5.523 4.714 13.513 1.00 94.75 192 ALA A N 1
ATOM 1499 C CA . ALA A 1 192 ? 6.380 5.888 13.526 1.00 94.75 192 ALA A CA 1
ATOM 1500 C C . ALA A 1 192 ? 5.859 7.041 12.651 1.00 94.75 192 ALA A C 1
ATOM 1502 O O . ALA A 1 192 ? 6.128 8.196 12.968 1.00 94.75 192 ALA A O 1
ATOM 1503 N N . GLU A 1 193 ? 5.190 6.758 11.525 1.00 95.44 193 GLU A N 1
ATOM 1504 C CA . GLU A 1 193 ? 4.514 7.776 10.702 1.00 95.44 193 GLU A CA 1
ATOM 1505 C C . GLU A 1 193 ? 3.415 8.477 11.498 1.00 95.44 193 GLU A C 1
ATOM 1507 O O . GLU A 1 193 ? 3.441 9.699 11.606 1.00 95.44 193 GLU A O 1
ATOM 1512 N N . ARG A 1 194 ? 2.539 7.710 12.151 1.00 95.06 194 ARG A N 1
ATOM 1513 C CA . ARG A 1 194 ? 1.441 8.254 12.962 1.00 95.06 194 ARG A CA 1
ATOM 1514 C C . ARG A 1 194 ? 1.927 9.057 14.165 1.00 95.06 194 ARG A C 1
ATOM 1516 O O . ARG A 1 194 ? 1.394 10.122 14.443 1.00 95.06 194 ARG A O 1
ATOM 1523 N N . GLU A 1 195 ? 2.974 8.591 14.847 1.00 94.38 195 GLU A N 1
ATOM 1524 C CA . GLU A 1 195 ? 3.597 9.327 15.960 1.00 94.38 195 GLU A CA 1
ATOM 1525 C C . GLU A 1 195 ? 4.140 10.706 15.543 1.00 94.38 195 GLU A C 1
ATOM 1527 O O . GLU A 1 195 ? 4.276 11.580 16.393 1.00 94.38 195 GLU A O 1
ATOM 1532 N N . ARG A 1 196 ? 4.459 10.919 14.256 1.00 93.69 196 ARG A N 1
ATOM 1533 C CA . ARG A 1 196 ? 4.889 12.229 13.733 1.00 93.69 196 ARG A CA 1
ATOM 1534 C C . ARG A 1 196 ? 3.727 13.146 13.353 1.00 93.69 196 ARG A C 1
ATOM 1536 O O . ARG A 1 196 ? 3.951 14.341 13.180 1.00 93.69 196 ARG A O 1
ATOM 1543 N N . GLU A 1 197 ? 2.538 12.588 13.152 1.00 92.38 197 GLU A N 1
ATOM 1544 C CA . GLU A 1 197 ? 1.336 13.312 12.724 1.00 92.38 197 GLU A CA 1
ATOM 1545 C C . GLU A 1 197 ? 0.441 13.730 13.904 1.00 92.38 197 GLU A C 1
ATOM 1547 O O . GLU A 1 197 ? -0.383 14.631 13.739 1.00 92.38 197 GLU A O 1
ATOM 1552 N N . ALA A 1 198 ? 0.611 13.093 15.069 1.00 87.50 198 ALA A N 1
ATOM 1553 C CA . ALA A 1 198 ? -0.083 13.393 16.326 1.00 87.50 198 ALA A CA 1
ATOM 1554 C C . ALA A 1 198 ? 0.519 14.597 17.073 1.00 87.50 198 ALA A C 1
ATOM 1556 O O . ALA A 1 198 ? -0.279 15.383 17.635 1.00 87.50 198 ALA A O 1
#

Solvent-accessible surface area (backbone atoms only — not comparable to full-atom values): 11873 Å² total; per-residue (Å²): 138,85,85,82,83,82,81,78,80,80,85,75,55,72,67,60,59,54,54,56,55,54,55,55,55,54,53,53,52,54,56,49,53,73,70,70,56,84,82,74,55,72,70,70,72,66,62,78,73,85,66,73,77,70,76,75,73,78,79,63,84,62,40,76,78,77,87,56,72,58,93,68,84,79,54,42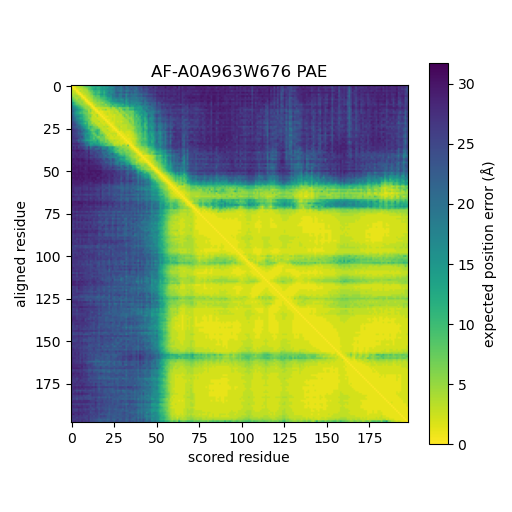,72,53,51,42,51,50,50,52,53,42,25,59,61,45,70,47,64,71,91,73,55,60,45,52,42,79,75,83,66,51,67,47,46,29,30,36,75,61,99,81,32,40,38,42,36,33,28,54,92,66,36,78,78,46,78,47,76,31,68,32,68,71,61,44,49,49,56,52,47,54,53,48,30,37,56,50,31,45,58,69,54,67,82,70,81,63,56,69,74,58,42,51,54,52,24,52,53,44,22,37,51,34,36,31,55,57,39,58,31,51,22,48,42,53,53,55,51,51,68,73,75,110

Mean predicted aligned error: 12.71 Å

Sequence (198 aa):
MRGSWALGAADFSLGTILMVALIATLGALAIHWLRSGPRRSVEDMMRIDPHAAAPAAAADPSRPDWSQREPVSYEEAHLSAMMRDYAARAGIPERVLPKADLPDGADGNFVFRDKFGYVYATWEGGRQTQEYTSAVADQLLFAVFRDRAWMHAYTQSMGDGLAEPDRTRQVEAEQERLLSLIDPRWGAQLRAEREREA

Secondary structure (DSSP, 8-state):
-------------HHHHHHHHHHHHHHHHHHHHHHHS----TTTTS-------PPPPPP-TTS--TTSPPSSPPPHHHHHHHHHHHHHHHT--GGGSPBSS--SS--EEEEEE-SSSEEEEEEETTEEEEEEEESSHHHHHHHHHHHHHHHHHHHHHTTS---HHHHHHHHHHHHHHHHHHH-HHHHHHHHHHHHHH-

Foldseek 3Di:
DDDDDDDDDDPDDPVVVVVVVVVVVVVVVVVVCVVPPDDDDVVNVPPPDVPPPDPPDPDDPLADDQVDFDPDADALVRLLVLLVVLCVLLVQDSVQAARSDDPPQDFDWYWYADPQAIKTFGDDNSDTDDIDGGSHSVVVSLVRLLVRLLVVLLVVCVPVPDDPVVSVVSSLVSSLVSLCSSPSNSSVVSVVVVVVVD

Radius of gyration: 23.7 Å; Cα contacts (8 Å, |Δi|>4): 185; chains: 1; bounding box: 86×51×46 Å